Protein AF-E8R3I1-F1 (afdb_monomer)

Mean predicted aligned error: 8.62 Å

Foldseek 3Di:
DDDDDDPDPPPDPPPPPPPDPPPPDPDVLCQQPVFLACCVRQPCVSFVLKDKAFDPVVCLQDPPVPKDFAPVCVVVLFDALQDFGIWIWAAAPVQRKIKIKGHAHADPVRFGRAFNQRGSRPQANDFDDVVLVVLQFDSHGQQFAQWWKKKFKQQQAPPAGQKMFTAASPADDGHPVRTFIATFAADPVRHRDPSSHRHDHTPVQFAWDWNDRIGRRNRMTMTMTGNNCPRPNHDWDDDPNFTFTKIKMKIKGDGPGRSRIGIDIDIGIDDGRGHGDDVVVVVVVVVVVVVVVVVVVVVVVD

Sequence (302 aa):
MMSRSGIRLWTFAAIALFGGASTTMADPIQMFFPTGNTQNDLSPERFPNVVVLIDNPTFPNNPTNDVAQADWMTREGWLTGWNFRDIRLAYDRATDTMAVAFNGFKNPDGSPINIAGDADGNGDPNNSDPRTIAAGGIDWPNFGGTESMTIAFDTNMDGVPNVVAGIPANKPGSGLDAFTVARFALSPEGVVRGIEQSFGEVLTDHVGELAFAPSPDHPDLQFTIRNFSRLPGLTPFELDGEIAFSYNIRAYAGSLDDVVAGEDQFSGQVRGQIPIPEPTTLLLWIGSGLGAACLARRRTQV

Structure (mmCIF, N/CA/C/O backbone):
data_AF-E8R3I1-F1
#
_entry.id   AF-E8R3I1-F1
#
loop_
_atom_site.group_PDB
_atom_site.id
_atom_site.type_symbol
_atom_site.label_atom_id
_atom_site.label_alt_id
_atom_site.label_comp_id
_atom_site.label_asym_id
_atom_site.label_entity_id
_atom_site.label_seq_id
_atom_site.pdbx_PDB_ins_code
_atom_site.Cartn_x
_atom_site.Cartn_y
_atom_site.Cartn_z
_atom_site.occupancy
_atom_site.B_iso_or_equiv
_atom_site.auth_seq_id
_atom_site.auth_comp_id
_atom_site.auth_asym_id
_atom_site.auth_atom_id
_atom_site.pdbx_PDB_model_num
ATOM 1 N N . MET A 1 1 ? -74.490 -0.831 34.304 1.00 39.59 1 MET A N 1
ATOM 2 C CA . MET A 1 1 ? -74.277 -2.291 34.257 1.00 39.59 1 MET A CA 1
ATOM 3 C C . MET A 1 1 ? -73.655 -2.598 32.898 1.00 39.59 1 MET A C 1
ATOM 5 O O . MET A 1 1 ? -74.335 -2.355 31.918 1.00 39.59 1 MET A O 1
ATOM 9 N N . MET A 1 2 ? -72.380 -3.035 32.877 1.00 39.28 2 MET A N 1
ATOM 10 C CA . MET A 1 2 ? -71.585 -3.522 31.716 1.00 39.28 2 MET A CA 1
ATOM 11 C C . MET A 1 2 ? -71.299 -2.480 30.599 1.00 39.28 2 MET A C 1
ATOM 13 O O . MET A 1 2 ? -72.146 -1.665 30.288 1.00 39.28 2 MET A O 1
ATOM 17 N N . SER A 1 3 ? -70.127 -2.372 29.965 1.00 46.38 3 SER A N 1
ATOM 18 C CA . SER A 1 3 ? -68.994 -3.288 29.813 1.00 46.38 3 SER A CA 1
ATOM 19 C C . SER A 1 3 ? -67.680 -2.512 29.623 1.00 46.38 3 SER A C 1
ATOM 21 O O . SER A 1 3 ? -67.629 -1.504 28.924 1.00 46.38 3 SER A O 1
ATOM 23 N N . ARG A 1 4 ? -66.616 -3.035 30.240 1.00 51.25 4 ARG A N 1
ATOM 24 C CA . ARG A 1 4 ? -65.203 -2.692 30.034 1.00 51.25 4 ARG A CA 1
ATOM 25 C C . ARG A 1 4 ? -64.693 -3.195 28.666 1.00 51.25 4 ARG A C 1
ATOM 27 O O . ARG A 1 4 ? -65.354 -3.984 27.994 1.00 51.25 4 ARG A O 1
ATOM 34 N N . SER A 1 5 ? -63.428 -2.841 28.416 1.00 47.78 5 SER A N 1
ATOM 35 C CA . SER A 1 5 ? -62.367 -3.566 27.684 1.00 47.78 5 SER A CA 1
ATOM 36 C C . SER A 1 5 ? -62.238 -3.389 26.169 1.00 47.78 5 SER A C 1
ATOM 38 O O . SER A 1 5 ? -63.100 -3.786 25.397 1.00 47.78 5 SER A O 1
ATOM 40 N N . GLY A 1 6 ? -61.063 -2.885 25.763 1.00 40.53 6 GLY A N 1
ATOM 41 C CA . GLY A 1 6 ? -60.612 -2.917 24.375 1.00 40.53 6 GLY A CA 1
ATOM 42 C C . GLY A 1 6 ? -59.336 -2.142 24.021 1.00 40.53 6 GLY A C 1
ATOM 43 O O . GLY A 1 6 ? -59.126 -1.903 22.839 1.00 40.53 6 GLY A O 1
ATOM 44 N N . ILE A 1 7 ? -58.478 -1.741 24.973 1.00 46.06 7 ILE A N 1
ATOM 45 C CA . ILE A 1 7 ? -57.132 -1.237 24.638 1.00 46.06 7 ILE A CA 1
ATOM 46 C C . ILE A 1 7 ? -56.316 -2.438 24.145 1.00 46.06 7 ILE A C 1
ATOM 48 O O . ILE A 1 7 ? -55.855 -3.259 24.937 1.00 46.06 7 ILE A O 1
ATOM 52 N N . ARG A 1 8 ? -56.200 -2.583 22.821 1.00 48.41 8 ARG A N 1
ATOM 53 C CA . ARG A 1 8 ? -55.351 -3.596 22.188 1.00 48.41 8 ARG A CA 1
ATOM 54 C C . ARG A 1 8 ? -53.891 -3.171 22.317 1.00 48.41 8 ARG A C 1
ATOM 56 O O . ARG A 1 8 ? -53.382 -2.402 21.507 1.00 48.41 8 ARG A O 1
ATOM 63 N N . LEU A 1 9 ? -53.246 -3.705 23.349 1.00 44.25 9 LEU A N 1
ATOM 64 C CA . LEU A 1 9 ? -51.801 -3.859 23.452 1.00 44.25 9 LEU A CA 1
ATOM 65 C C . LEU A 1 9 ? -51.338 -4.745 22.275 1.00 44.25 9 LEU A C 1
ATOM 67 O O . LEU A 1 9 ? -51.480 -5.962 22.321 1.00 44.25 9 LEU A O 1
ATOM 71 N N . TRP A 1 10 ? -50.832 -4.144 21.198 1.00 41.94 10 TRP A N 1
ATOM 72 C CA . TRP A 1 10 ? -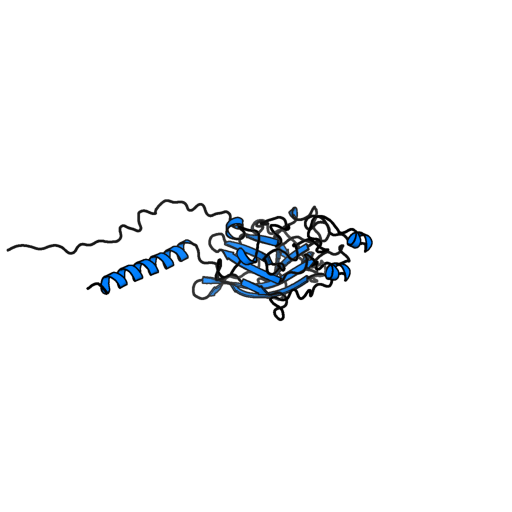49.968 -4.841 20.239 1.00 41.94 10 TRP A CA 1
ATOM 73 C C . TRP A 1 10 ? -48.533 -4.421 20.529 1.00 41.94 10 TRP A C 1
ATOM 75 O O . TRP A 1 10 ? -47.950 -3.556 19.882 1.00 41.94 10 TRP A O 1
ATOM 85 N N . THR A 1 11 ? -48.011 -5.011 21.597 1.00 44.34 11 THR A N 1
ATOM 86 C CA . THR A 1 11 ? -46.617 -4.946 22.015 1.00 44.34 11 THR A CA 1
ATOM 87 C C . THR A 1 11 ? -45.797 -5.836 21.078 1.00 44.34 11 THR A C 1
ATOM 89 O O . THR A 1 11 ? -46.041 -7.035 20.999 1.00 44.34 11 THR A O 1
ATOM 92 N N . PHE A 1 12 ? -44.852 -5.235 20.353 1.00 42.81 12 PHE A N 1
ATOM 93 C CA . PHE A 1 12 ? -43.508 -5.768 20.076 1.00 42.81 12 PHE A CA 1
ATOM 94 C C . PHE A 1 12 ? -43.349 -7.283 19.815 1.00 42.81 12 PHE A C 1
ATOM 96 O O . PHE A 1 12 ? -42.523 -7.936 20.444 1.00 42.81 12 PHE A O 1
ATOM 103 N N . ALA A 1 13 ? -44.060 -7.850 18.839 1.00 40.78 13 ALA A N 1
ATOM 104 C CA . ALA A 1 13 ? -43.860 -9.246 18.415 1.00 40.78 13 ALA A CA 1
ATOM 105 C C . ALA A 1 13 ? -43.094 -9.393 17.082 1.00 40.78 13 ALA A C 1
ATOM 107 O O . ALA A 1 13 ? -43.223 -10.413 16.414 1.00 40.78 13 ALA A O 1
ATOM 108 N N . ALA A 1 14 ? -42.308 -8.389 16.674 1.00 44.66 14 ALA A N 1
ATOM 109 C CA . ALA A 1 14 ? -41.514 -8.446 15.436 1.00 44.66 14 ALA A CA 1
ATOM 110 C C . ALA A 1 14 ? -39.997 -8.610 15.660 1.00 44.66 14 ALA A C 1
ATOM 112 O O . ALA A 1 14 ? -39.279 -8.886 14.709 1.00 44.66 14 ALA A O 1
ATOM 113 N N . ILE A 1 15 ? -39.498 -8.481 16.896 1.00 46.97 15 ILE A N 1
ATOM 114 C CA . ILE A 1 15 ? -38.048 -8.547 17.176 1.00 46.97 15 ILE A CA 1
ATOM 115 C C . ILE A 1 15 ? -37.592 -9.972 17.554 1.00 46.97 15 ILE A C 1
ATOM 117 O O . ILE A 1 15 ? -36.432 -10.318 17.372 1.00 46.97 15 ILE A O 1
ATOM 121 N N . ALA A 1 16 ? -38.498 -10.851 17.995 1.00 42.50 16 ALA A N 1
ATOM 122 C CA . ALA A 1 16 ? -38.134 -12.194 18.466 1.00 42.50 16 ALA A CA 1
ATOM 123 C C . ALA A 1 16 ? -38.033 -13.278 17.368 1.00 42.50 16 ALA A C 1
ATOM 125 O O . ALA A 1 16 ? -37.600 -14.387 17.660 1.00 42.50 16 ALA A O 1
ATOM 126 N N . LEU A 1 17 ? -38.410 -12.990 16.114 1.00 42.47 17 LEU A N 1
ATOM 127 C CA . LEU A 1 17 ? -38.403 -13.976 15.015 1.00 42.47 17 LEU A CA 1
ATOM 128 C C . LEU A 1 17 ? -37.111 -13.995 14.175 1.00 42.47 17 LEU A C 1
ATOM 130 O O . LEU A 1 17 ? -36.999 -14.817 13.273 1.00 42.47 17 LEU A O 1
ATOM 134 N N . PHE A 1 18 ? -36.121 -13.158 14.500 1.00 48.28 18 PHE A N 1
ATOM 135 C CA . PHE A 1 18 ? -34.780 -13.190 13.889 1.00 48.28 18 PHE A CA 1
ATOM 136 C C . PHE A 1 18 ? -33.695 -13.753 14.826 1.00 48.28 18 PHE A C 1
ATOM 138 O O . PHE A 1 18 ? -32.506 -13.670 14.529 1.00 48.28 18 PHE A O 1
ATOM 145 N N . GLY A 1 19 ? -34.083 -14.344 15.960 1.00 41.03 19 GLY A N 1
ATOM 146 C CA . GLY A 1 19 ? -33.150 -15.014 16.862 1.00 41.03 19 GLY A CA 1
ATOM 147 C C . GLY A 1 19 ? -32.691 -16.351 16.286 1.00 41.03 19 GLY A C 1
ATOM 148 O O . GLY A 1 19 ? -33.360 -17.359 16.490 1.00 41.03 19 GLY A O 1
ATOM 149 N N . GLY A 1 20 ? -31.560 -16.368 15.578 1.00 44.22 20 GLY A N 1
ATOM 150 C CA . GLY A 1 20 ? -30.846 -17.617 15.285 1.00 44.22 20 GLY A CA 1
ATOM 151 C C . GLY A 1 20 ? -30.178 -17.736 13.920 1.00 44.22 20 GLY A C 1
ATOM 152 O O . GLY A 1 20 ? -29.538 -18.754 13.674 1.00 44.22 20 GLY A O 1
ATOM 153 N N . ALA A 1 21 ? -30.276 -16.742 13.035 1.00 45.16 21 ALA A N 1
ATOM 154 C CA . ALA A 1 21 ? -29.384 -16.718 11.883 1.00 45.16 21 ALA A CA 1
ATOM 155 C C . ALA A 1 21 ? -28.003 -16.283 12.383 1.00 45.16 21 ALA A C 1
ATOM 157 O O . ALA A 1 21 ? -27.758 -15.093 12.565 1.00 45.16 21 ALA A O 1
ATOM 158 N N . SER A 1 22 ? -27.112 -17.245 12.644 1.00 45.16 22 SER A N 1
ATOM 159 C CA . SER A 1 22 ? -25.679 -16.967 12.617 1.00 45.16 22 SER A CA 1
ATOM 160 C C . SER A 1 22 ? -25.402 -16.337 11.262 1.00 45.16 22 SER A C 1
ATOM 162 O O . SER A 1 22 ? -25.413 -17.021 10.241 1.00 45.16 22 SER A O 1
ATOM 164 N N . THR A 1 23 ? -25.237 -15.019 11.240 1.00 47.66 23 THR A N 1
ATOM 165 C CA . THR A 1 23 ? -24.667 -14.328 10.098 1.00 47.66 23 THR A CA 1
ATOM 166 C C . THR A 1 23 ? -23.267 -14.896 9.969 1.00 47.66 23 THR A C 1
ATOM 168 O O . THR A 1 23 ? -22.383 -14.547 10.749 1.00 47.66 23 THR A O 1
ATOM 171 N N . THR A 1 24 ? -23.079 -15.851 9.061 1.00 47.97 24 THR A N 1
ATOM 172 C CA . THR A 1 24 ? -21.756 -16.181 8.543 1.00 47.97 24 THR A CA 1
ATOM 173 C C . THR A 1 24 ? -21.187 -14.867 8.041 1.00 47.97 24 THR A C 1
ATOM 175 O O . THR A 1 24 ? -21.605 -14.378 6.991 1.00 47.97 24 THR A O 1
ATOM 178 N N . MET A 1 25 ? -20.346 -14.231 8.857 1.00 56.41 25 MET A N 1
ATOM 179 C CA . MET A 1 25 ? -19.591 -13.072 8.417 1.00 56.41 25 MET A CA 1
ATOM 180 C C . MET A 1 25 ? -18.723 -13.573 7.269 1.00 56.41 25 MET A C 1
ATOM 182 O O . MET A 1 25 ? -18.076 -14.614 7.398 1.00 56.41 25 MET A O 1
ATOM 186 N N . ALA A 1 26 ? -18.807 -12.903 6.121 1.00 58.91 26 ALA A N 1
ATOM 187 C CA . ALA A 1 26 ? -17.868 -13.152 5.040 1.00 58.91 26 ALA A CA 1
ATOM 188 C C . ALA A 1 26 ? -16.444 -12.995 5.592 1.00 58.91 26 ALA A C 1
ATOM 190 O O . ALA A 1 26 ? -16.238 -12.220 6.529 1.00 58.91 26 ALA A O 1
ATOM 191 N N . ASP A 1 27 ? -15.492 -13.739 5.028 1.00 72.81 27 ASP A N 1
ATOM 192 C CA . ASP A 1 27 ? -14.079 -13.565 5.355 1.00 72.81 27 ASP A CA 1
ATOM 193 C C . ASP A 1 27 ? -13.734 -12.062 5.302 1.00 72.81 27 ASP A C 1
ATOM 195 O O . ASP A 1 27 ? -14.116 -11.418 4.311 1.00 72.81 27 ASP A O 1
ATOM 199 N N . PRO A 1 28 ? -13.094 -11.479 6.341 1.00 76.94 28 PRO A N 1
ATOM 200 C CA . PRO A 1 28 ? -12.758 -10.059 6.372 1.00 76.94 28 PRO A CA 1
ATOM 201 C C . PRO A 1 28 ? -12.172 -9.554 5.054 1.00 76.94 28 PRO A C 1
ATOM 203 O O . PRO A 1 28 ? -12.543 -8.475 4.595 1.00 76.94 28 PRO A O 1
ATOM 206 N N . ILE A 1 29 ? -11.338 -10.349 4.377 1.00 89.31 29 ILE A N 1
ATOM 207 C CA . ILE A 1 29 ? -10.737 -9.910 3.119 1.00 89.31 29 ILE A CA 1
ATOM 208 C C . ILE A 1 29 ? -11.754 -9.726 1.988 1.00 89.31 29 ILE A C 1
ATOM 210 O O . ILE A 1 29 ? -11.710 -8.724 1.282 1.00 89.31 29 ILE A O 1
ATOM 214 N N . GLN A 1 30 ? -12.732 -10.626 1.868 1.00 88.94 30 GLN A N 1
ATOM 215 C CA . GLN A 1 30 ? -13.802 -10.544 0.866 1.00 88.94 30 GLN A CA 1
ATOM 216 C C . GLN A 1 30 ? -14.824 -9.455 1.214 1.00 88.94 30 GLN A C 1
ATOM 218 O O . GLN A 1 30 ? -15.449 -8.864 0.330 1.00 88.94 30 GLN A O 1
ATOM 223 N N . MET A 1 31 ? -14.986 -9.150 2.508 1.00 90.25 31 MET A N 1
ATOM 224 C CA . MET A 1 31 ? -15.752 -7.983 2.935 1.00 90.25 31 MET A CA 1
ATOM 225 C C . MET A 1 31 ? -15.104 -6.690 2.441 1.00 90.25 31 MET A C 1
ATOM 227 O O . MET A 1 31 ? -15.831 -5.795 2.026 1.00 90.25 31 MET A O 1
ATOM 231 N N . PHE A 1 32 ? -13.780 -6.565 2.451 1.00 94.12 32 PHE A N 1
ATOM 232 C CA . PHE A 1 32 ? -13.128 -5.341 1.991 1.00 94.12 32 PHE A CA 1
ATOM 233 C C . PHE A 1 32 ? -12.917 -5.304 0.483 1.00 94.12 32 PHE A C 1
ATOM 235 O O . PHE A 1 32 ? -13.229 -4.284 -0.120 1.00 94.12 32 PHE A O 1
ATOM 242 N N . PHE A 1 33 ? -12.504 -6.407 -0.136 1.00 96.12 33 PHE A N 1
ATOM 243 C CA . PHE A 1 33 ? -11.985 -6.431 -1.506 1.00 96.12 33 PHE A CA 1
ATOM 244 C C . PHE A 1 33 ? -12.696 -7.457 -2.404 1.00 96.12 33 PHE A C 1
ATOM 246 O O . PHE A 1 33 ? -12.089 -8.431 -2.843 1.00 96.12 33 PHE A O 1
ATOM 253 N N . PRO A 1 34 ? -14.002 -7.302 -2.675 1.00 94.50 34 PRO A N 1
ATOM 254 C CA . PRO A 1 34 ? -14.731 -8.252 -3.509 1.00 94.50 34 PRO A CA 1
ATOM 255 C C . PRO A 1 34 ? -14.350 -8.187 -4.994 1.00 94.50 34 PRO A C 1
ATOM 257 O O . PRO A 1 34 ? -14.691 -9.115 -5.726 1.00 94.50 34 PRO A O 1
ATOM 260 N N . THR A 1 35 ? -13.720 -7.101 -5.467 1.00 92.81 35 THR A N 1
ATOM 261 C CA . THR A 1 35 ? -13.418 -6.917 -6.898 1.00 92.81 35 THR A CA 1
ATOM 262 C C . THR A 1 35 ? -11.937 -6.747 -7.215 1.00 92.81 35 THR A C 1
ATOM 264 O O . THR A 1 35 ? -11.562 -6.903 -8.373 1.00 92.81 35 THR A O 1
ATOM 267 N N . GLY A 1 36 ? -11.096 -6.416 -6.235 1.00 90.69 36 GLY A N 1
ATOM 268 C CA . GLY A 1 36 ? -9.691 -6.072 -6.466 1.00 90.69 36 GLY A CA 1
ATOM 269 C C . GLY A 1 36 ? -9.499 -4.679 -7.073 1.00 90.69 36 GLY A C 1
ATOM 270 O O . GLY A 1 36 ? -8.406 -4.345 -7.516 1.00 90.69 36 GLY A O 1
ATOM 271 N N . ASN A 1 37 ? -10.553 -3.854 -7.101 1.00 92.38 37 ASN A N 1
ATOM 272 C CA . ASN A 1 37 ? -10.498 -2.466 -7.552 1.00 92.38 37 ASN A CA 1
ATOM 273 C C . ASN A 1 37 ? -10.697 -1.542 -6.353 1.00 92.38 37 ASN A C 1
ATOM 275 O O . ASN A 1 37 ? -11.821 -1.360 -5.881 1.00 92.38 37 ASN A O 1
ATOM 279 N N . THR A 1 38 ? -9.624 -0.897 -5.900 1.00 95.06 38 THR A N 1
ATOM 280 C CA . THR A 1 38 ? -9.615 -0.089 -4.670 1.00 95.06 38 THR A CA 1
ATOM 281 C C . THR A 1 38 ? -10.653 1.028 -4.689 1.00 95.06 38 THR A C 1
ATOM 283 O O . THR A 1 38 ? -11.238 1.356 -3.656 1.00 95.06 38 THR A O 1
ATOM 286 N N . GLN A 1 39 ? -10.928 1.600 -5.863 1.00 92.88 39 GLN A N 1
ATOM 287 C CA . GLN A 1 39 ? -11.874 2.705 -5.989 1.00 92.88 39 GLN A CA 1
ATOM 288 C C . GLN A 1 39 ? -13.317 2.283 -5.734 1.00 92.88 39 GLN A C 1
ATOM 290 O O . GLN A 1 39 ? -14.072 3.075 -5.174 1.00 92.88 39 GLN A O 1
ATOM 295 N N . ASN A 1 40 ? -13.667 1.055 -6.115 1.00 93.31 40 ASN A N 1
ATOM 296 C CA . ASN A 1 40 ? -14.986 0.469 -5.894 1.00 93.31 40 ASN A CA 1
ATOM 297 C C . ASN A 1 40 ? -15.071 -0.196 -4.516 1.00 93.31 40 ASN A C 1
ATOM 299 O O . ASN A 1 40 ? -16.077 -0.081 -3.816 1.00 93.31 40 ASN A O 1
ATOM 303 N N . ASP A 1 41 ? -14.001 -0.887 -4.133 1.00 95.38 41 ASP A N 1
ATOM 304 C CA . ASP A 1 41 ? -13.951 -1.727 -2.948 1.00 95.38 41 ASP A CA 1
ATOM 305 C C . ASP A 1 41 ? -13.838 -0.888 -1.678 1.00 95.38 41 ASP A C 1
ATOM 307 O O . ASP A 1 41 ? -14.609 -1.102 -0.746 1.00 95.38 41 ASP A O 1
ATOM 311 N N . LEU A 1 42 ? -12.964 0.122 -1.664 1.00 96.12 42 LEU A N 1
ATOM 312 C CA . LEU A 1 42 ? -12.783 1.062 -0.558 1.00 96.12 42 LEU A CA 1
ATOM 313 C C . LEU A 1 42 ? -13.284 2.465 -0.933 1.00 96.12 42 LEU A C 1
ATOM 315 O O . LEU A 1 42 ? -12.554 3.456 -0.859 1.00 96.12 42 LEU A O 1
ATOM 319 N N . SER A 1 43 ? -14.533 2.557 -1.387 1.00 95.00 43 SER A N 1
ATOM 320 C CA . SER A 1 43 ? -15.176 3.827 -1.739 1.00 95.00 43 SER A CA 1
ATOM 321 C C . SER A 1 43 ? -15.915 4.447 -0.538 1.00 95.00 43 SER A C 1
ATOM 323 O O . SER A 1 43 ? -16.430 3.700 0.298 1.00 95.00 43 SER A O 1
ATOM 325 N N . PRO A 1 44 ? -16.039 5.785 -0.440 1.00 92.50 44 PRO A N 1
ATOM 326 C CA . PRO A 1 44 ? -16.869 6.431 0.583 1.00 92.50 44 PRO A CA 1
ATOM 327 C C . PRO A 1 44 ? -18.348 6.019 0.538 1.00 92.50 44 PRO A C 1
ATOM 329 O O . PRO A 1 44 ? -19.029 6.023 1.561 1.00 92.50 44 PRO A O 1
ATOM 332 N N . GLU A 1 45 ? -18.857 5.632 -0.633 1.00 92.19 45 GLU A N 1
ATOM 333 C CA . GLU A 1 45 ? -20.221 5.120 -0.798 1.00 92.19 45 GLU A CA 1
ATOM 334 C C . GLU A 1 45 ? -20.408 3.761 -0.114 1.00 92.19 45 GLU A C 1
ATOM 336 O O . GLU A 1 45 ? -21.478 3.490 0.434 1.00 92.19 45 GLU A O 1
ATOM 341 N N . ARG A 1 46 ? -19.375 2.910 -0.135 1.00 90.94 46 ARG A N 1
ATOM 342 C CA . ARG A 1 46 ? -19.389 1.597 0.520 1.00 90.94 46 ARG A CA 1
ATOM 343 C C . ARG A 1 46 ? -18.984 1.681 1.989 1.00 90.94 46 ARG A C 1
ATOM 345 O O . ARG A 1 46 ? -19.573 1.007 2.832 1.00 90.94 46 ARG A O 1
ATOM 352 N N . PHE A 1 47 ? -18.012 2.534 2.290 1.00 92.81 47 PHE A N 1
ATOM 353 C CA . PHE A 1 47 ? -17.428 2.727 3.608 1.00 92.81 47 PHE A CA 1
ATOM 354 C C . PHE A 1 47 ? -17.356 4.226 3.926 1.00 92.81 47 PHE A C 1
ATOM 356 O O . PHE A 1 47 ? -16.342 4.861 3.649 1.00 92.81 47 PHE A O 1
ATOM 363 N N . PRO A 1 48 ? -18.395 4.806 4.558 1.00 89.75 48 PRO A N 1
ATOM 364 C CA . PRO A 1 48 ? -18.461 6.248 4.827 1.00 89.75 48 PRO A CA 1
ATOM 365 C C . PRO A 1 48 ? -17.278 6.817 5.621 1.00 89.75 48 PRO A C 1
ATOM 367 O O . PRO A 1 48 ? -16.972 7.998 5.497 1.00 89.75 48 PRO A O 1
ATOM 370 N N . ASN A 1 49 ? -16.611 5.971 6.413 1.00 90.69 49 ASN A N 1
ATOM 371 C CA . ASN A 1 49 ? -15.454 6.323 7.239 1.00 90.69 49 ASN A CA 1
ATOM 372 C C . ASN A 1 49 ? -14.119 5.853 6.631 1.00 90.69 49 ASN A C 1
ATOM 374 O O . ASN A 1 49 ? -13.118 5.760 7.344 1.00 90.69 49 ASN A O 1
ATOM 378 N N . VAL A 1 50 ? -14.088 5.517 5.336 1.00 96.12 50 VAL A N 1
ATOM 379 C CA . VAL A 1 50 ? -12.829 5.221 4.649 1.00 96.12 50 VAL A CA 1
ATOM 380 C C . VAL A 1 50 ? -11.934 6.455 4.681 1.00 96.12 50 VAL A C 1
ATOM 382 O O . VAL A 1 50 ? -12.350 7.569 4.356 1.00 96.12 50 VAL A O 1
ATOM 385 N N . VAL A 1 51 ? -10.687 6.257 5.082 1.00 96.88 51 VAL A N 1
ATOM 386 C CA . VAL A 1 51 ? -9.664 7.292 5.002 1.00 96.88 51 VAL A CA 1
ATOM 387 C C . VAL A 1 51 ? -9.033 7.195 3.623 1.00 96.88 51 VAL A C 1
ATOM 389 O O . VAL A 1 51 ? -8.569 6.124 3.242 1.00 96.88 51 VAL A O 1
ATOM 392 N N . VAL A 1 52 ? -9.010 8.307 2.889 1.00 96.19 52 VAL A N 1
ATOM 393 C CA . VAL A 1 52 ? -8.348 8.417 1.583 1.00 96.19 52 VAL A CA 1
ATOM 394 C C . VAL A 1 52 ? -7.204 9.410 1.713 1.00 96.19 52 VAL A C 1
ATOM 396 O O . VAL A 1 52 ? -7.419 10.592 1.985 1.00 96.19 52 VAL A O 1
ATOM 399 N N . LEU A 1 53 ? -5.986 8.915 1.540 1.00 95.38 53 LEU A N 1
ATOM 400 C CA . LEU A 1 53 ? -4.755 9.687 1.608 1.00 95.38 53 LEU A CA 1
ATOM 401 C C . LEU A 1 53 ? -4.243 9.852 0.184 1.00 95.38 53 LEU A C 1
ATOM 403 O O . LEU A 1 53 ? -3.690 8.923 -0.390 1.00 95.38 53 LEU A O 1
ATOM 407 N N . ILE A 1 54 ? -4.524 11.017 -0.393 1.00 93.56 54 ILE A N 1
ATOM 408 C CA . ILE A 1 54 ? -4.209 11.319 -1.787 1.00 93.56 54 ILE A CA 1
ATOM 409 C C . ILE A 1 54 ? -2.709 11.540 -1.919 1.00 93.56 54 ILE A C 1
ATOM 411 O O . ILE A 1 54 ? -2.171 12.446 -1.271 1.00 93.56 54 ILE A O 1
ATOM 415 N N . ASP A 1 55 ? -2.080 10.743 -2.775 1.00 88.69 55 ASP A N 1
ATOM 416 C CA . ASP A 1 55 ? -0.726 11.008 -3.211 1.00 88.69 55 ASP A CA 1
ATOM 417 C C . ASP A 1 55 ? -0.722 12.215 -4.159 1.00 88.69 55 ASP A C 1
ATOM 419 O O . ASP A 1 55 ? -1.624 12.396 -4.981 1.00 88.69 55 ASP A O 1
ATOM 423 N N . ASN A 1 56 ? 0.210 13.134 -3.917 1.00 81.56 56 ASN A N 1
ATOM 424 C CA . ASN A 1 56 ? 0.277 14.434 -4.582 1.00 81.56 56 ASN A CA 1
ATOM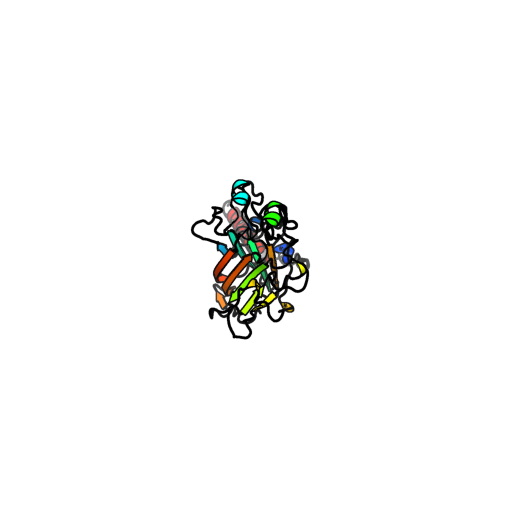 425 C C . ASN A 1 56 ? -1.078 15.192 -4.659 1.00 81.56 56 ASN A C 1
ATOM 427 O O . ASN A 1 56 ? -1.675 15.367 -5.728 1.00 81.56 56 ASN A O 1
ATOM 431 N N . PRO A 1 57 ? -1.581 15.748 -3.536 1.00 76.25 57 PRO A N 1
ATOM 432 C CA . PRO A 1 57 ? -2.932 16.322 -3.445 1.00 76.25 57 PRO A CA 1
ATOM 433 C C . PRO A 1 57 ? -3.176 17.542 -4.345 1.00 76.25 57 PRO A C 1
ATOM 435 O O . PRO A 1 57 ? -4.315 17.990 -4.487 1.00 76.25 57 PRO A O 1
ATOM 438 N N . THR A 1 58 ? -2.126 18.095 -4.955 1.00 71.25 58 THR A N 1
ATOM 439 C CA . THR A 1 58 ? -2.241 19.168 -5.951 1.00 71.25 58 THR A CA 1
ATOM 440 C C . THR A 1 58 ? -2.816 18.648 -7.275 1.00 71.25 58 THR A C 1
ATOM 442 O O . THR A 1 58 ? -3.420 19.415 -8.026 1.00 71.25 58 THR A O 1
ATOM 445 N N . PHE A 1 59 ? -2.688 17.345 -7.547 1.00 65.00 59 PHE A N 1
ATOM 446 C CA . PHE A 1 59 ? -3.043 16.715 -8.817 1.00 65.00 59 PHE A CA 1
ATOM 447 C C . PHE A 1 59 ? -3.850 15.409 -8.643 1.00 65.00 59 PHE A C 1
ATOM 449 O O . PHE A 1 59 ? -3.577 14.416 -9.305 1.00 65.00 59 PHE A O 1
ATOM 456 N N . PRO A 1 60 ? -4.950 15.411 -7.866 1.00 61.94 60 PRO A N 1
ATOM 457 C CA . PRO A 1 60 ? -5.625 14.198 -7.375 1.00 61.94 60 PRO A CA 1
ATOM 458 C C . PRO A 1 60 ? -6.274 13.303 -8.451 1.00 61.94 60 PRO A C 1
ATOM 460 O O . PRO A 1 60 ? -6.766 12.218 -8.145 1.00 61.94 60 PRO A O 1
ATOM 463 N N . ASN A 1 61 ? -6.382 13.791 -9.689 1.00 61.62 61 ASN A N 1
ATOM 464 C CA . ASN A 1 61 ? -6.999 13.098 -10.827 1.00 61.62 61 ASN A CA 1
ATOM 465 C C . ASN A 1 61 ? -6.145 13.180 -12.096 1.00 61.62 61 ASN A C 1
ATOM 467 O O . ASN A 1 61 ? -6.594 12.762 -13.162 1.00 61.62 61 ASN A O 1
ATOM 471 N N . ASN A 1 62 ? -4.966 13.789 -12.013 1.00 60.06 62 ASN A N 1
ATOM 472 C CA . ASN A 1 62 ? -4.033 13.778 -13.120 1.00 60.06 62 ASN A CA 1
ATOM 473 C C . ASN A 1 62 ? -3.081 12.620 -12.825 1.00 60.06 62 ASN A C 1
ATOM 475 O O . ASN A 1 62 ? -2.572 12.587 -11.708 1.00 60.06 62 ASN A O 1
ATOM 479 N N . PRO A 1 63 ? -2.824 11.689 -13.757 1.00 60.31 63 PRO A N 1
ATOM 480 C CA . PRO A 1 63 ? -1.647 10.835 -13.676 1.00 60.31 63 PRO A CA 1
ATOM 481 C C . PRO A 1 63 ? -0.410 11.723 -13.862 1.00 60.31 63 PRO A C 1
ATOM 483 O O . PRO A 1 63 ? 0.301 11.640 -14.863 1.00 60.31 63 PRO A O 1
ATOM 486 N N . THR A 1 64 ? -0.190 12.670 -12.944 1.00 62.75 64 THR A N 1
ATOM 487 C CA . THR A 1 64 ? 1.095 13.325 -12.791 1.00 62.75 64 THR A CA 1
ATOM 488 C C . THR A 1 64 ? 1.999 12.233 -12.307 1.00 62.75 64 THR A C 1
ATOM 490 O 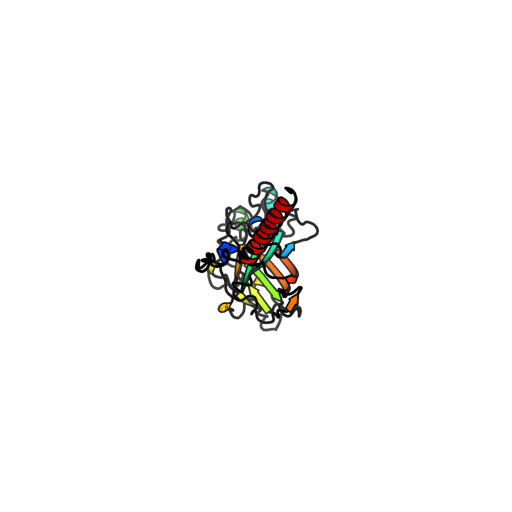O . THR A 1 64 ? 2.014 11.921 -11.126 1.00 62.75 64 THR A O 1
ATOM 493 N N . ASN A 1 65 ? 2.681 11.618 -13.260 1.00 72.50 65 ASN A N 1
ATOM 494 C CA . ASN A 1 65 ? 3.751 10.728 -12.930 1.00 72.50 65 ASN A CA 1
ATOM 495 C C . ASN A 1 65 ? 4.842 11.530 -12.226 1.00 72.50 65 ASN A C 1
ATOM 497 O O . ASN A 1 65 ? 5.606 12.243 -12.877 1.00 72.50 65 ASN A O 1
ATOM 501 N N . ASP A 1 66 ? 4.822 11.517 -10.901 1.00 83.88 66 ASP A N 1
ATOM 502 C CA . ASP A 1 66 ? 5.875 12.041 -10.041 1.00 83.88 66 ASP A CA 1
ATOM 503 C C . ASP A 1 66 ? 6.932 10.986 -9.725 1.00 83.88 66 ASP A C 1
ATOM 505 O O . ASP A 1 66 ? 8.020 11.338 -9.268 1.00 83.88 66 ASP A O 1
ATOM 509 N N . VAL A 1 67 ? 6.684 9.739 -10.119 1.00 91.38 67 VAL A N 1
ATOM 510 C CA . VAL A 1 67 ? 7.723 8.736 -10.304 1.00 91.38 67 VAL A CA 1
ATOM 511 C C . VAL A 1 67 ? 8.443 8.998 -11.627 1.00 91.38 67 VAL A C 1
ATOM 513 O O . VAL A 1 67 ? 7.841 9.093 -12.699 1.00 91.38 67 VAL A O 1
ATOM 516 N N . ALA A 1 68 ? 9.766 9.143 -11.583 1.00 92.44 68 ALA A N 1
ATOM 517 C CA . ALA A 1 68 ? 10.549 9.225 -12.812 1.00 92.44 68 ALA A CA 1
ATOM 518 C C . ALA A 1 68 ? 10.402 7.913 -13.599 1.00 92.44 68 ALA A C 1
ATOM 520 O O . ALA A 1 68 ? 10.391 6.843 -13.010 1.00 92.44 68 ALA A O 1
ATOM 521 N N . GLN A 1 69 ? 10.313 7.969 -14.925 1.00 95.31 69 GLN A N 1
ATOM 522 C CA . GLN A 1 69 ? 10.334 6.760 -15.746 1.00 95.31 69 GLN A CA 1
ATOM 523 C C . GLN A 1 69 ? 11.003 7.022 -17.089 1.00 95.31 69 GLN A C 1
ATOM 525 O O . GLN A 1 69 ? 11.110 8.170 -17.532 1.00 95.31 69 GLN A O 1
ATOM 530 N N . ALA A 1 70 ? 11.447 5.962 -17.753 1.00 96.31 70 ALA A N 1
ATOM 531 C CA . ALA A 1 70 ? 12.119 6.079 -19.031 1.00 96.31 70 ALA A CA 1
ATOM 532 C C . ALA A 1 70 ? 11.214 6.719 -20.102 1.00 96.31 70 ALA A C 1
ATOM 534 O O . ALA A 1 70 ? 10.036 6.390 -20.243 1.00 96.31 70 ALA A O 1
ATOM 535 N N . ASP A 1 71 ? 11.792 7.587 -20.940 1.00 95.81 71 ASP A N 1
ATOM 536 C CA . ASP A 1 71 ? 11.059 8.320 -21.988 1.00 95.81 71 ASP A CA 1
ATOM 537 C C . ASP A 1 71 ? 10.278 7.409 -22.945 1.00 95.81 71 ASP A C 1
ATOM 539 O O . ASP A 1 71 ? 9.290 7.819 -23.557 1.00 95.81 71 ASP A O 1
ATOM 543 N N . TRP A 1 72 ? 10.750 6.179 -23.152 1.00 94.94 72 TRP A N 1
ATOM 544 C CA . TRP A 1 72 ? 10.061 5.225 -24.011 1.00 94.94 72 TRP A CA 1
ATOM 545 C C . TRP A 1 72 ? 8.776 4.693 -23.370 1.00 94.94 72 TRP A C 1
ATOM 547 O O . TRP A 1 72 ? 7.807 4.574 -24.107 1.00 94.94 72 TRP A O 1
ATOM 557 N N . MET A 1 73 ? 8.715 4.491 -22.048 1.00 94.75 73 MET A N 1
ATOM 558 C CA . MET A 1 73 ? 7.480 4.106 -21.342 1.00 94.75 73 MET A CA 1
ATOM 559 C C . MET A 1 73 ? 6.412 5.183 -21.551 1.00 94.75 73 MET A C 1
ATOM 561 O O . MET A 1 73 ? 5.318 4.917 -22.044 1.00 94.75 73 MET A O 1
ATOM 565 N N . THR A 1 74 ? 6.788 6.445 -21.328 1.00 92.19 74 THR A N 1
ATOM 566 C CA . THR A 1 74 ? 5.900 7.599 -21.531 1.00 92.19 74 THR A CA 1
ATOM 567 C C . THR A 1 74 ? 5.390 7.706 -22.972 1.00 92.19 74 THR A C 1
ATOM 569 O O . THR A 1 74 ? 4.234 8.061 -23.193 1.00 92.19 74 THR A O 1
ATOM 572 N N . ARG A 1 75 ? 6.218 7.387 -23.978 1.00 93.19 75 ARG A N 1
ATOM 573 C CA . ARG A 1 75 ? 5.801 7.408 -25.395 1.00 93.19 75 ARG A CA 1
ATOM 574 C C . ARG A 1 75 ? 4.815 6.300 -25.762 1.00 93.19 75 ARG A C 1
ATOM 576 O O . ARG A 1 75 ? 4.015 6.524 -26.666 1.00 93.19 75 ARG A O 1
ATOM 583 N N . GLU A 1 76 ? 4.869 5.156 -25.086 1.00 91.94 76 GLU A N 1
ATOM 584 C CA . GLU A 1 76 ? 3.887 4.073 -25.248 1.00 91.94 76 GLU A CA 1
ATOM 585 C C . GLU A 1 76 ? 2.594 4.330 -24.453 1.00 91.94 76 GLU A C 1
ATOM 587 O O . GLU A 1 76 ? 1.616 3.603 -24.606 1.00 91.94 76 GLU A O 1
ATOM 592 N N . GLY A 1 77 ? 2.564 5.380 -23.623 1.00 89.75 77 GLY A N 1
ATOM 593 C CA . GLY A 1 77 ? 1.459 5.634 -22.700 1.00 89.75 77 GLY A CA 1
ATOM 594 C C . GLY A 1 77 ? 1.460 4.695 -21.493 1.00 89.75 77 GLY A C 1
ATOM 595 O O . GLY A 1 77 ? 0.419 4.525 -20.865 1.00 89.75 77 GLY A O 1
ATOM 596 N N . TRP A 1 78 ? 2.605 4.085 -21.187 1.00 92.56 78 TRP A N 1
ATOM 597 C CA . TRP A 1 78 ? 2.797 3.222 -20.027 1.00 92.56 78 TRP A CA 1
ATOM 598 C C . TRP A 1 78 ? 3.095 4.046 -18.782 1.00 92.56 78 TRP A C 1
ATOM 600 O O . TRP A 1 78 ? 3.691 5.129 -18.856 1.00 92.56 78 TRP A O 1
ATOM 610 N N . LEU A 1 79 ? 2.688 3.515 -17.637 1.00 93.62 79 LEU A N 1
ATOM 611 C CA . LEU A 1 79 ? 2.958 4.083 -16.327 1.00 93.62 79 LEU A CA 1
ATOM 612 C C . LEU A 1 79 ? 3.489 2.973 -15.431 1.00 93.62 79 LEU A C 1
ATOM 614 O O . LEU A 1 79 ? 2.874 1.913 -15.345 1.00 93.62 79 LEU A O 1
ATOM 618 N N . THR A 1 80 ? 4.608 3.231 -14.763 1.00 96.06 80 THR A N 1
ATOM 619 C CA . THR A 1 80 ? 5.172 2.281 -13.802 1.00 96.06 80 THR A CA 1
ATOM 620 C C . THR A 1 80 ? 4.164 1.896 -12.713 1.00 96.06 80 THR A C 1
ATOM 622 O O . THR A 1 80 ? 3.394 2.723 -12.209 1.00 96.06 80 THR A O 1
ATOM 625 N N . GLY A 1 81 ? 4.192 0.629 -12.320 1.00 96.44 81 GLY A N 1
ATOM 626 C CA . GLY A 1 81 ? 3.444 0.043 -11.214 1.00 96.44 81 GLY A CA 1
ATOM 627 C C . GLY A 1 81 ? 3.799 0.598 -9.838 1.00 96.44 81 GLY A C 1
ATOM 628 O O . GLY A 1 81 ? 3.098 0.312 -8.867 1.00 96.44 81 GLY A O 1
ATOM 629 N N . TRP A 1 82 ? 4.863 1.397 -9.741 1.00 96.75 82 TRP A N 1
ATOM 630 C CA . TRP A 1 82 ? 5.254 2.069 -8.503 1.00 96.75 82 TRP A CA 1
ATOM 631 C C . TRP A 1 82 ? 4.394 3.276 -8.188 1.00 96.75 82 TRP A C 1
ATOM 633 O O . TRP A 1 82 ? 4.177 3.567 -7.020 1.00 96.75 82 TRP A O 1
ATOM 643 N N . ASN A 1 83 ? 3.855 3.934 -9.208 1.00 94.25 83 ASN A N 1
ATOM 644 C CA . ASN A 1 83 ? 3.106 5.158 -9.009 1.00 94.25 83 ASN A CA 1
ATOM 645 C C . ASN A 1 83 ? 1.692 4.876 -8.473 1.00 94.25 83 ASN A C 1
ATOM 647 O O . ASN A 1 83 ? 0.846 4.324 -9.187 1.00 94.25 83 ASN A O 1
ATOM 651 N N . PHE A 1 84 ? 1.398 5.273 -7.239 1.00 93.56 84 PHE A N 1
ATOM 652 C CA . PHE A 1 84 ? 0.056 5.142 -6.677 1.00 93.56 84 PHE A CA 1
ATOM 653 C C . PHE A 1 84 ? -0.617 6.503 -6.529 1.00 93.56 84 PHE A C 1
ATOM 655 O O . PHE A 1 84 ?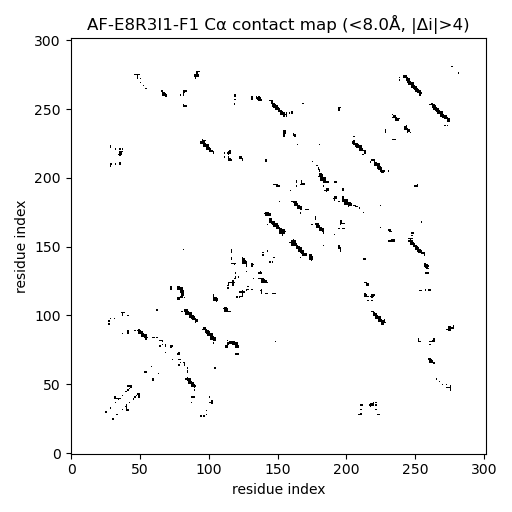 -0.047 7.489 -6.104 1.00 93.56 84 PHE A O 1
ATOM 662 N N . ARG A 1 85 ? -1.912 6.547 -6.824 1.00 92.38 85 ARG A N 1
ATOM 663 C CA . ARG A 1 85 ? -2.733 7.756 -6.738 1.00 92.38 85 ARG A CA 1
ATOM 664 C C . ARG A 1 85 ? -3.118 8.105 -5.303 1.00 92.38 85 ARG A C 1
ATOM 666 O O . ARG A 1 85 ? -3.270 9.271 -4.943 1.00 92.38 85 ARG A O 1
ATOM 673 N N . ASP A 1 86 ? -3.468 7.090 -4.521 1.00 95.38 86 ASP A N 1
ATOM 674 C CA . ASP A 1 86 ? -3.930 7.261 -3.149 1.00 95.38 86 ASP A CA 1
ATOM 675 C C . ASP A 1 86 ? -3.773 5.974 -2.338 1.00 95.38 86 ASP A C 1
ATOM 677 O O . ASP A 1 86 ? -3.731 4.868 -2.876 1.00 95.38 86 ASP A O 1
ATOM 681 N N . ILE A 1 87 ? -3.720 6.129 -1.018 1.00 97.69 87 ILE A N 1
ATOM 682 C CA . ILE A 1 87 ? -3.789 5.029 -0.058 1.00 97.69 87 ILE A CA 1
ATOM 683 C C . ILE A 1 87 ? -5.140 5.084 0.637 1.00 97.69 87 ILE A C 1
ATOM 685 O O . ILE A 1 87 ? -5.554 6.139 1.133 1.00 97.69 87 ILE A O 1
ATOM 689 N N . ARG A 1 88 ? -5.820 3.939 0.719 1.00 98.00 88 ARG A N 1
ATOM 690 C CA . ARG A 1 88 ? -7.120 3.829 1.390 1.00 98.00 88 ARG A CA 1
ATOM 691 C C . ARG A 1 88 ? -7.061 2.915 2.591 1.00 98.00 88 ARG A C 1
ATOM 693 O O . ARG A 1 88 ? -6.500 1.824 2.519 1.00 98.00 88 ARG A O 1
ATOM 700 N N . LEU A 1 89 ? -7.668 3.375 3.683 1.00 98.19 89 LEU A N 1
ATOM 701 C CA . LEU A 1 89 ? -7.687 2.677 4.963 1.00 98.19 89 LEU A CA 1
ATOM 702 C C . LEU A 1 89 ? -9.119 2.563 5.477 1.00 98.19 89 LEU A C 1
ATOM 704 O O . LEU A 1 89 ? -9.836 3.560 5.601 1.00 98.19 89 LEU A O 1
ATOM 708 N N . ALA A 1 90 ? -9.523 1.348 5.819 1.00 96.88 90 ALA A N 1
ATOM 709 C CA . ALA A 1 90 ? -10.858 1.038 6.311 1.00 96.88 90 ALA A CA 1
ATOM 710 C C . ALA A 1 90 ? -10.749 0.101 7.517 1.00 96.88 90 ALA A C 1
ATOM 712 O O . ALA A 1 90 ? -10.270 -1.020 7.391 1.00 96.88 90 ALA A O 1
ATOM 713 N N . TYR A 1 91 ? -11.187 0.562 8.689 1.00 95.75 91 TYR A N 1
ATOM 714 C CA . TYR A 1 91 ? -11.130 -0.225 9.918 1.00 95.75 91 TYR A CA 1
ATOM 715 C C . TYR A 1 91 ? -12.495 -0.826 10.253 1.00 95.75 91 TYR A 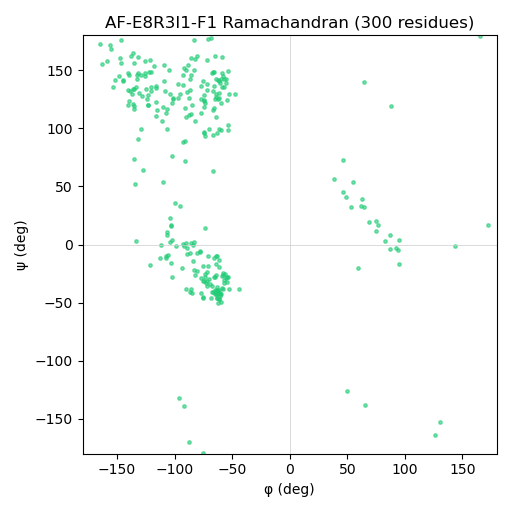C 1
ATOM 717 O O . TYR A 1 91 ? -13.476 -0.091 10.393 1.00 95.75 91 TYR A O 1
ATOM 725 N N . ASP A 1 92 ? -12.546 -2.145 10.427 1.00 93.62 92 ASP A N 1
ATOM 726 C CA . ASP A 1 92 ? -13.699 -2.853 10.976 1.00 93.62 92 ASP A CA 1
ATOM 727 C C . ASP A 1 92 ? -13.458 -3.234 12.440 1.00 93.62 92 ASP A C 1
ATOM 729 O O . ASP A 1 92 ? -12.533 -3.978 12.775 1.00 93.62 92 ASP A O 1
ATOM 733 N N . ARG A 1 93 ? -14.341 -2.754 13.320 1.00 91.69 93 ARG A N 1
ATOM 734 C CA . ARG A 1 93 ? -14.284 -3.024 14.761 1.00 91.69 93 ARG A CA 1
ATOM 735 C C . ARG A 1 93 ? -14.738 -4.439 15.106 1.00 91.69 93 ARG A C 1
ATOM 737 O O . ARG A 1 93 ? -14.239 -4.995 16.082 1.00 91.69 93 ARG A O 1
ATOM 744 N N . ALA A 1 94 ? -15.670 -5.011 14.342 1.00 89.56 94 ALA A N 1
ATOM 745 C CA . ALA A 1 94 ? -16.234 -6.323 14.650 1.00 89.56 94 ALA A CA 1
ATOM 746 C C . ALA A 1 94 ? -15.169 -7.424 14.549 1.00 89.56 94 ALA A C 1
ATOM 748 O O . ALA A 1 94 ? -15.116 -8.326 15.386 1.00 89.56 94 ALA A O 1
ATOM 749 N N . THR A 1 95 ? -14.294 -7.313 13.549 1.00 92.00 95 THR A N 1
ATOM 750 C CA . THR A 1 95 ? -13.194 -8.254 13.296 1.00 92.00 95 THR A CA 1
ATOM 751 C C . THR A 1 95 ? -11.819 -7.718 13.711 1.00 92.00 95 THR A C 1
ATOM 753 O O . THR A 1 95 ? -10.818 -8.404 13.514 1.00 92.00 95 THR A O 1
ATOM 756 N N . ASP A 1 96 ? -11.752 -6.509 14.281 1.00 94.56 96 ASP A N 1
ATOM 757 C CA . ASP A 1 96 ? -10.517 -5.778 14.612 1.00 94.56 96 ASP A CA 1
ATOM 758 C C . ASP A 1 96 ? -9.493 -5.781 13.461 1.00 94.56 96 ASP A C 1
ATOM 760 O O . ASP A 1 96 ? -8.307 -6.058 13.650 1.00 94.56 96 ASP A O 1
ATOM 764 N N . THR A 1 97 ? -9.970 -5.521 12.244 1.00 96.56 97 THR A N 1
ATOM 765 C CA . THR A 1 97 ? -9.180 -5.642 11.013 1.00 96.56 97 THR A CA 1
ATOM 766 C C . THR A 1 97 ? -9.109 -4.308 10.283 1.00 96.56 97 THR A C 1
ATOM 768 O O . THR A 1 97 ? -10.120 -3.641 10.071 1.00 96.56 97 THR A O 1
ATOM 771 N N . MET A 1 98 ? -7.899 -3.925 9.878 1.00 97.88 98 MET A N 1
ATOM 772 C CA . MET A 1 98 ? -7.660 -2.810 8.966 1.00 97.88 98 MET A CA 1
ATOM 773 C C . MET A 1 98 ? -7.487 -3.339 7.550 1.00 97.88 98 MET A C 1
ATOM 775 O O . MET A 1 98 ? -6.613 -4.165 7.306 1.00 97.88 98 MET A O 1
ATOM 779 N N . ALA A 1 99 ? -8.270 -2.821 6.617 1.00 98.25 99 ALA A N 1
ATOM 780 C CA . ALA A 1 99 ? -8.020 -2.937 5.192 1.00 98.25 99 ALA A CA 1
ATOM 781 C C . ALA A 1 99 ? -7.097 -1.813 4.734 1.00 98.25 99 ALA A C 1
ATOM 783 O O . ALA A 1 99 ? -7.323 -0.648 5.068 1.00 98.25 99 ALA A O 1
ATOM 784 N N . VAL A 1 100 ? -6.080 -2.174 3.960 1.00 98.62 100 VAL A N 1
ATOM 785 C CA . VAL A 1 100 ? -5.112 -1.261 3.359 1.00 98.62 100 VAL A CA 1
ATOM 786 C C . VAL A 1 100 ? -5.097 -1.503 1.860 1.00 98.62 100 VAL A C 1
ATOM 788 O O . VAL A 1 100 ? -5.033 -2.649 1.416 1.00 98.62 100 VAL A O 1
ATOM 791 N N . ALA A 1 101 ? -5.136 -0.428 1.084 1.00 98.31 101 ALA A N 1
ATOM 792 C CA . ALA A 1 101 ? -5.018 -0.511 -0.360 1.00 98.31 101 ALA A CA 1
ATOM 793 C C . ALA A 1 101 ? -4.143 0.606 -0.920 1.00 98.31 101 ALA A C 1
ATOM 795 O O . ALA A 1 101 ? -4.359 1.777 -0.602 1.00 98.31 101 ALA A O 1
ATOM 796 N N . PHE A 1 102 ? -3.209 0.227 -1.786 1.00 98.00 102 PHE A N 1
ATOM 797 C CA . PHE A 1 102 ? -2.493 1.121 -2.687 1.00 98.00 102 PHE A CA 1
ATOM 798 C C . PHE A 1 102 ? -3.298 1.201 -3.983 1.00 98.00 102 PHE A C 1
ATOM 800 O O . PHE A 1 102 ? -3.427 0.209 -4.699 1.00 98.00 102 PHE A O 1
ATOM 807 N N . ASN A 1 103 ? -3.914 2.352 -4.242 1.00 95.94 103 ASN A N 1
ATOM 808 C CA . ASN A 1 103 ? -4.742 2.566 -5.423 1.00 95.94 103 ASN A CA 1
ATOM 809 C C . ASN A 1 103 ? -3.888 3.119 -6.566 1.00 95.94 103 ASN A C 1
ATOM 811 O O . ASN A 1 103 ? -3.388 4.239 -6.460 1.00 95.94 103 ASN A O 1
ATOM 815 N N . GLY A 1 104 ? -3.779 2.380 -7.666 1.00 93.25 104 GLY A N 1
ATOM 816 C CA . GLY A 1 104 ? -3.133 2.840 -8.891 1.00 93.25 104 GLY A CA 1
ATOM 817 C C . GLY A 1 104 ? -3.985 3.829 -9.693 1.00 93.25 104 GLY A C 1
ATOM 818 O O . GLY A 1 104 ? -5.116 4.197 -9.331 1.00 93.25 104 GLY A O 1
ATOM 819 N N . PHE A 1 105 ? -3.438 4.260 -10.827 1.00 91.06 105 PHE A N 1
ATOM 820 C CA . PHE A 1 105 ? -4.142 5.094 -11.793 1.00 91.06 105 PHE A CA 1
ATOM 821 C C . PHE A 1 105 ? -4.969 4.244 -12.762 1.00 91.06 105 PHE A C 1
ATOM 823 O O . PHE A 1 105 ? -4.609 3.133 -13.149 1.00 91.06 105 PHE A O 1
ATOM 830 N N . LYS A 1 106 ? -6.113 4.794 -13.177 1.00 87.50 106 LYS A N 1
ATOM 831 C CA . LYS A 1 106 ? -7.068 4.145 -14.079 1.00 87.50 106 LYS A CA 1
ATOM 832 C C . LYS A 1 106 ? -7.421 5.072 -15.234 1.00 87.50 106 LYS A C 1
ATOM 834 O O . LYS A 1 106 ? -7.491 6.292 -15.064 1.00 87.50 106 LYS A O 1
ATOM 839 N N . ASN A 1 107 ? -7.654 4.485 -16.400 1.00 82.25 107 ASN A N 1
ATOM 840 C CA . ASN A 1 107 ? -8.158 5.164 -17.580 1.00 82.25 107 ASN A CA 1
ATOM 841 C C . ASN A 1 107 ? -9.580 5.684 -17.313 1.00 82.25 107 ASN A C 1
ATOM 843 O O . ASN A 1 107 ? -10.260 5.206 -16.401 1.00 82.25 107 ASN A O 1
ATOM 847 N N . PRO A 1 108 ? -10.088 6.630 -18.124 1.00 80.31 108 PRO A N 1
ATOM 848 C CA . PRO A 1 108 ? -11.455 7.134 -17.974 1.00 80.31 108 PRO A CA 1
ATOM 849 C C . PRO A 1 108 ? -12.549 6.059 -18.069 1.00 80.31 108 PRO A C 1
ATOM 851 O O . PRO A 1 108 ? -13.642 6.262 -17.547 1.00 80.31 108 PRO A O 1
ATOM 854 N N . ASP A 1 109 ? -12.275 4.938 -18.741 1.00 80.44 109 ASP A N 1
ATOM 855 C CA . ASP A 1 109 ? -13.176 3.783 -18.837 1.00 80.44 109 ASP A CA 1
ATOM 856 C C . ASP A 1 109 ? -13.069 2.813 -17.644 1.00 80.44 109 ASP A C 1
ATOM 858 O O . ASP A 1 109 ? -13.803 1.828 -17.582 1.00 80.44 109 ASP A O 1
ATOM 862 N N . GLY A 1 110 ? -12.190 3.108 -16.682 1.00 78.19 110 GLY A N 1
ATOM 863 C CA . GLY A 1 110 ? -11.959 2.323 -15.472 1.00 78.19 110 GLY A CA 1
ATOM 864 C C . GLY A 1 110 ? -10.939 1.195 -15.623 1.00 78.19 110 GLY A C 1
ATOM 865 O O . GLY A 1 110 ? -10.632 0.555 -14.616 1.00 78.19 110 GLY A O 1
ATOM 866 N N . SER A 1 111 ? -10.401 0.955 -16.825 1.00 84.38 111 SER A N 1
ATOM 867 C CA . SER A 1 111 ? -9.294 0.009 -17.019 1.00 84.38 111 SER A CA 1
ATOM 868 C C . SER A 1 111 ? -8.014 0.517 -16.337 1.00 84.38 111 SER A C 1
ATOM 870 O O . SER A 1 111 ? -7.826 1.733 -16.233 1.00 84.38 111 SER A O 1
ATOM 872 N N . PRO A 1 112 ? -7.133 -0.361 -15.832 1.00 86.38 112 PRO A N 1
ATOM 873 C CA . PRO A 1 112 ? -5.886 0.084 -15.216 1.00 86.38 112 PRO A CA 1
ATOM 874 C C . PRO A 1 112 ? -4.960 0.782 -16.216 1.00 86.38 112 PRO A C 1
ATOM 876 O O . PRO A 1 112 ? -4.873 0.377 -17.374 1.00 86.38 112 PRO A O 1
ATOM 879 N N . ILE A 1 113 ? -4.272 1.831 -15.755 1.00 88.44 113 ILE A N 1
ATOM 880 C CA . ILE A 1 113 ? -3.131 2.430 -16.470 1.00 88.44 113 ILE A CA 1
ATOM 881 C C . ILE A 1 113 ? -1.838 1.747 -16.025 1.00 88.44 113 ILE A C 1
ATOM 883 O O . ILE A 1 113 ? -0.965 1.510 -16.851 1.00 88.44 113 ILE A O 1
ATOM 887 N N . ASN A 1 114 ? -1.736 1.420 -14.737 1.00 92.38 114 ASN A N 1
ATOM 888 C CA . ASN A 1 114 ? -0.630 0.672 -14.166 1.00 92.38 114 ASN A CA 1
ATOM 889 C C . ASN A 1 114 ? -1.126 -0.467 -13.273 1.00 92.38 114 ASN A C 1
ATOM 891 O O . ASN A 1 114 ? -2.282 -0.490 -12.842 1.00 92.38 114 ASN A O 1
ATOM 895 N N . ILE A 1 115 ? -0.232 -1.417 -13.022 1.00 96.31 115 ILE A N 1
ATOM 896 C CA . ILE A 1 115 ? -0.460 -2.584 -12.175 1.00 96.31 115 ILE A CA 1
ATOM 897 C C . ILE A 1 115 ? 0.612 -2.564 -11.093 1.00 96.31 115 ILE A C 1
ATOM 899 O O . ILE A 1 115 ? 1.792 -2.442 -11.397 1.00 96.31 115 ILE A O 1
ATOM 903 N N . ALA A 1 116 ? 0.221 -2.668 -9.828 1.00 97.25 116 ALA A N 1
ATOM 904 C CA . ALA A 1 116 ? 1.163 -2.721 -8.720 1.00 97.25 116 ALA A CA 1
ATOM 905 C C . ALA A 1 116 ? 2.175 -3.859 -8.943 1.00 97.25 116 ALA A C 1
ATOM 907 O O . ALA A 1 116 ? 1.773 -5.008 -9.112 1.00 97.25 116 ALA A O 1
ATOM 908 N N . GLY A 1 117 ? 3.474 -3.556 -8.925 1.00 96.06 117 GLY A N 1
ATOM 909 C CA . GLY A 1 117 ? 4.507 -4.564 -9.195 1.00 96.06 117 GLY A CA 1
ATOM 910 C C . GLY A 1 117 ? 4.953 -4.680 -10.651 1.00 96.06 117 GLY A C 1
ATOM 911 O O . GLY A 1 117 ? 5.838 -5.472 -10.900 1.00 96.06 117 GLY A O 1
ATOM 912 N N . ASP A 1 118 ? 4.363 -3.932 -11.587 1.00 97.06 118 ASP A N 1
ATOM 913 C CA . ASP A 1 118 ? 4.803 -3.864 -12.989 1.00 97.06 118 ASP A CA 1
ATOM 914 C C . ASP A 1 118 ? 5.784 -2.697 -13.168 1.00 97.06 118 ASP A C 1
ATOM 916 O O . ASP A 1 118 ? 5.378 -1.559 -13.427 1.00 97.06 118 ASP A O 1
ATOM 920 N N . ALA A 1 119 ? 7.077 -2.943 -12.958 1.00 96.62 119 ALA A N 1
ATOM 921 C CA . ALA A 1 119 ? 8.088 -1.891 -12.868 1.00 96.62 119 ALA A CA 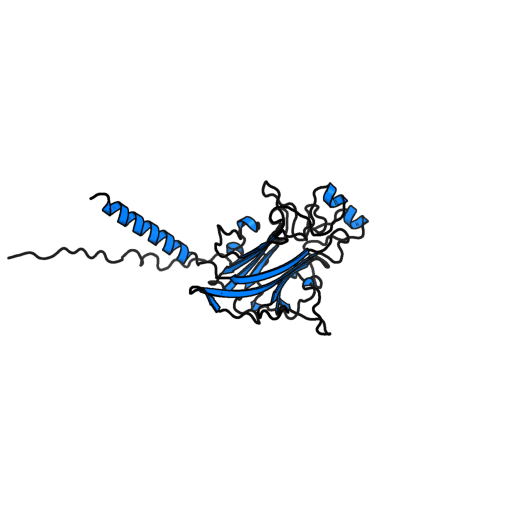1
ATOM 922 C C . ALA A 1 119 ? 8.153 -1.014 -14.129 1.00 96.62 119 ALA A C 1
ATOM 924 O O . ALA A 1 119 ? 8.315 0.209 -14.041 1.00 96.62 119 ALA A O 1
ATOM 925 N N . ASP A 1 120 ? 7.991 -1.629 -15.302 1.00 96.06 120 ASP A N 1
ATOM 926 C CA . ASP A 1 120 ? 8.112 -0.968 -16.601 1.00 96.06 120 ASP A CA 1
ATOM 927 C C . ASP A 1 120 ? 6.772 -0.642 -17.285 1.00 96.06 120 ASP A C 1
ATOM 929 O O . ASP A 1 120 ? 6.751 -0.046 -18.370 1.00 96.06 120 ASP A O 1
ATOM 933 N N . GLY A 1 121 ? 5.661 -0.918 -16.598 1.00 95.38 121 GLY A N 1
ATOM 934 C CA . GLY A 1 121 ? 4.317 -0.460 -16.940 1.00 95.38 121 GLY A CA 1
ATOM 935 C C . GLY A 1 121 ? 3.746 -1.090 -18.207 1.00 95.38 121 GLY A C 1
ATOM 936 O O . GLY A 1 121 ? 2.847 -0.507 -18.822 1.00 95.38 121 GLY A O 1
ATOM 937 N N . ASN A 1 122 ? 4.293 -2.224 -18.647 1.00 94.88 122 ASN A N 1
ATOM 938 C CA . ASN A 1 122 ? 3.934 -2.858 -19.915 1.00 94.88 122 ASN A CA 1
ATOM 939 C C . ASN A 1 122 ? 2.596 -3.630 -19.862 1.00 94.88 122 ASN A C 1
ATOM 941 O O . ASN A 1 122 ? 2.109 -4.101 -20.898 1.00 94.88 122 ASN A O 1
ATOM 945 N N . GLY A 1 123 ? 1.987 -3.728 -18.678 1.00 94.94 123 GLY A N 1
ATOM 946 C CA . GLY A 1 123 ? 0.757 -4.461 -18.401 1.00 94.94 123 GLY A CA 1
ATOM 947 C C . GLY A 1 123 ? 0.971 -5.889 -17.885 1.00 94.94 123 GLY A C 1
ATOM 948 O O . GLY A 1 123 ? -0.020 -6.605 -17.707 1.00 94.94 123 GLY A O 1
ATOM 949 N N . ASP A 1 124 ? 2.212 -6.321 -17.657 1.00 94.69 124 ASP A N 1
ATOM 950 C CA . ASP A 1 124 ? 2.579 -7.646 -17.152 1.00 94.69 124 ASP A CA 1
ATOM 951 C C . ASP A 1 124 ? 3.544 -7.548 -15.952 1.00 94.69 124 ASP A C 1
ATOM 953 O O . ASP A 1 124 ? 4.751 -7.487 -16.152 1.00 94.69 124 ASP A O 1
ATOM 957 N N . PRO A 1 125 ? 3.053 -7.666 -14.700 1.00 94.50 125 PRO A N 1
ATOM 958 C CA . PRO A 1 125 ? 3.886 -7.629 -13.486 1.00 94.50 125 PRO A CA 1
ATOM 959 C C . PRO A 1 125 ? 4.718 -8.912 -13.269 1.00 94.50 125 PRO A C 1
ATOM 961 O O . PRO A 1 125 ? 5.134 -9.233 -12.151 1.00 94.50 125 PRO A O 1
ATOM 964 N N . ASN A 1 126 ? 4.840 -9.756 -14.299 1.00 94.38 126 ASN A N 1
ATOM 965 C CA . ASN A 1 126 ? 5.582 -11.009 -14.239 1.00 94.38 126 ASN A CA 1
ATOM 966 C C . ASN A 1 126 ? 6.833 -11.014 -15.110 1.00 94.38 126 ASN A C 1
ATOM 968 O O . ASN A 1 126 ? 7.590 -11.984 -15.025 1.00 94.38 126 ASN A O 1
ATOM 972 N N . ASN A 1 127 ? 7.017 -10.032 -15.995 1.00 94.44 127 ASN A N 1
ATOM 973 C CA . ASN A 1 127 ? 8.071 -10.073 -16.997 1.00 94.44 127 ASN A CA 1
ATOM 974 C C . ASN A 1 127 ? 8.505 -8.676 -17.435 1.00 94.44 127 ASN A C 1
ATOM 976 O O . ASN A 1 127 ? 7.706 -7.862 -17.890 1.00 94.44 127 ASN A O 1
ATOM 980 N N . SER A 1 128 ? 9.822 -8.502 -17.515 1.00 96.75 128 SER A N 1
ATOM 981 C CA . SER A 1 128 ? 10.413 -7.285 -18.061 1.00 96.75 128 SER A CA 1
ATOM 982 C C . SER A 1 128 ? 10.242 -7.171 -19.580 1.00 96.75 128 SER A C 1
ATOM 984 O O . SER A 1 128 ? 10.520 -8.115 -20.334 1.00 96.75 128 SER A O 1
ATOM 986 N N . ASP A 1 129 ? 9.916 -5.969 -20.053 1.00 97.69 129 ASP A N 1
ATOM 987 C CA . ASP A 1 129 ? 10.006 -5.584 -21.459 1.00 97.69 129 ASP A CA 1
ATOM 988 C C . ASP A 1 129 ? 11.469 -5.731 -21.940 1.00 97.69 129 ASP A C 1
ATOM 990 O O . ASP A 1 129 ? 12.421 -5.419 -21.211 1.00 97.69 129 ASP A O 1
ATOM 994 N N . PRO A 1 130 ? 11.717 -6.171 -23.189 1.00 97.88 130 PRO A N 1
ATOM 995 C CA . PRO A 1 130 ? 13.075 -6.289 -23.720 1.00 97.88 130 PRO A CA 1
ATOM 996 C C . PRO A 1 130 ? 13.911 -5.002 -23.632 1.00 97.88 130 PRO A C 1
ATOM 998 O O . PRO A 1 130 ? 15.140 -5.074 -23.566 1.00 97.88 130 PRO A O 1
ATOM 1001 N N . ARG A 1 131 ? 13.276 -3.822 -23.645 1.00 97.69 131 ARG A N 1
ATOM 1002 C CA . ARG A 1 131 ? 13.938 -2.520 -23.477 1.00 97.69 131 ARG A CA 1
ATOM 1003 C C . ARG A 1 131 ? 14.389 -2.293 -22.037 1.00 97.69 131 ARG A C 1
ATOM 1005 O O . ARG A 1 131 ? 15.455 -1.706 -21.861 1.00 97.69 131 ARG A O 1
ATOM 1012 N N . THR A 1 132 ? 13.654 -2.799 -21.050 1.00 97.75 132 THR A N 1
ATOM 1013 C CA . THR A 1 132 ? 14.049 -2.805 -19.632 1.00 97.75 132 THR A CA 1
ATOM 1014 C C . THR A 1 132 ? 15.310 -3.633 -19.440 1.00 97.75 132 THR A C 1
ATOM 1016 O O . THR A 1 132 ? 16.327 -3.121 -18.971 1.00 97.75 132 THR A O 1
ATOM 1019 N N . ILE A 1 133 ? 15.318 -4.857 -19.974 1.00 97.56 133 ILE A N 1
ATOM 1020 C CA . ILE A 1 133 ? 16.501 -5.732 -19.952 1.00 97.56 133 ILE A CA 1
ATOM 1021 C C . ILE A 1 133 ? 17.684 -5.073 -20.677 1.00 97.56 133 ILE A C 1
ATOM 1023 O O . ILE A 1 133 ? 18.817 -5.103 -20.195 1.00 97.56 133 ILE A O 1
ATOM 1027 N N . ALA A 1 134 ? 17.444 -4.447 -21.835 1.00 97.56 134 ALA A N 1
ATOM 1028 C CA . ALA A 1 134 ? 18.486 -3.755 -22.593 1.00 97.56 134 ALA A CA 1
ATOM 1029 C C . ALA A 1 134 ? 19.066 -2.534 -21.854 1.00 97.56 134 ALA A C 1
ATOM 1031 O O . ALA A 1 134 ? 20.230 -2.194 -22.073 1.00 97.56 134 ALA A O 1
ATOM 1032 N N . ALA A 1 135 ? 18.282 -1.893 -20.983 1.00 96.56 135 ALA A N 1
ATOM 1033 C CA . ALA A 1 135 ? 18.736 -0.828 -20.091 1.00 96.56 135 ALA A CA 1
ATOM 1034 C C . ALA A 1 135 ? 19.495 -1.357 -18.856 1.00 96.56 135 ALA A C 1
ATOM 1036 O O . ALA A 1 135 ? 20.084 -0.564 -18.124 1.00 96.56 135 ALA A O 1
ATOM 1037 N N . GLY A 1 136 ? 19.536 -2.680 -18.656 1.00 96.81 136 GLY A N 1
ATOM 1038 C CA . GLY A 1 136 ? 20.135 -3.335 -17.489 1.00 96.81 136 GLY A CA 1
ATOM 1039 C C . GLY A 1 136 ? 19.178 -3.492 -16.306 1.00 96.81 136 GLY A C 1
ATOM 1040 O O . GLY A 1 136 ? 19.631 -3.876 -15.232 1.00 96.81 136 GLY A O 1
ATOM 1041 N N . GLY A 1 137 ? 17.899 -3.188 -16.516 1.00 96.94 137 GLY A N 1
ATOM 1042 C CA . GLY A 1 137 ? 16.831 -3.288 -15.536 1.00 96.94 137 GLY A CA 1
ATOM 1043 C C . GLY A 1 137 ? 16.198 -4.671 -15.450 1.00 96.94 137 GLY A C 1
ATOM 1044 O O . GLY A 1 137 ? 16.289 -5.466 -16.394 1.00 96.94 137 GLY A O 1
ATOM 1045 N N . ILE A 1 138 ? 15.528 -4.937 -14.331 1.00 96.19 138 ILE A N 1
ATOM 1046 C CA . ILE A 1 138 ? 14.731 -6.143 -14.100 1.00 96.19 138 ILE A CA 1
ATOM 1047 C C . ILE A 1 138 ? 13.405 -5.761 -13.431 1.00 96.19 138 ILE A C 1
ATOM 1049 O O . ILE A 1 138 ? 13.398 -5.231 -12.325 1.00 96.19 138 ILE A O 1
ATOM 1053 N N . ASP A 1 139 ? 12.311 -6.097 -14.109 1.00 95.56 139 ASP A N 1
ATOM 1054 C CA . ASP A 1 139 ? 10.981 -6.295 -13.522 1.00 95.56 139 ASP A CA 1
ATOM 1055 C C . ASP A 1 139 ? 10.882 -7.759 -13.074 1.00 95.56 139 ASP A C 1
ATOM 1057 O O . ASP A 1 139 ? 10.982 -8.689 -13.890 1.00 95.56 139 ASP A O 1
ATOM 1061 N N . TRP A 1 140 ? 10.831 -7.970 -11.765 1.00 95.12 140 TRP A N 1
ATOM 1062 C CA . TRP A 1 140 ? 10.823 -9.283 -11.153 1.00 95.12 140 TRP A CA 1
ATOM 1063 C C . TRP A 1 140 ? 9.395 -9.826 -11.058 1.00 95.12 140 TRP A C 1
ATOM 1065 O O . TRP A 1 140 ? 8.473 -9.123 -10.676 1.00 95.12 140 TRP A O 1
ATOM 1075 N N . PRO A 1 141 ? 9.180 -11.133 -11.268 1.00 93.69 141 PRO A N 1
ATOM 1076 C CA . PRO A 1 141 ? 7.825 -11.644 -11.211 1.00 93.69 141 PRO A CA 1
ATOM 1077 C C . PRO A 1 141 ? 7.179 -11.516 -9.826 1.00 93.69 141 PRO A C 1
ATOM 1079 O O . PRO A 1 141 ? 7.700 -12.064 -8.847 1.00 93.69 141 PRO A O 1
ATOM 1082 N N . ASN A 1 142 ? 5.990 -10.906 -9.776 1.00 89.75 142 ASN A N 1
ATOM 1083 C CA . ASN A 1 142 ? 5.123 -10.817 -8.597 1.00 89.75 142 ASN A CA 1
ATOM 1084 C C . ASN A 1 142 ? 5.811 -10.212 -7.362 1.00 89.75 142 ASN A C 1
ATOM 1086 O O . ASN A 1 142 ? 5.782 -10.833 -6.295 1.00 89.75 142 ASN A O 1
ATOM 1090 N N . PHE A 1 143 ? 6.412 -9.025 -7.476 1.00 95.00 143 PHE A N 1
ATOM 1091 C CA . PHE A 1 143 ? 7.205 -8.406 -6.405 1.00 95.00 143 PHE A CA 1
ATOM 1092 C C . PHE A 1 143 ? 8.459 -9.206 -6.054 1.00 95.00 143 PHE A C 1
ATOM 1094 O O . PHE A 1 143 ? 8.846 -9.286 -4.888 1.00 95.00 143 PHE A O 1
ATOM 1101 N N . GLY A 1 144 ? 9.071 -9.892 -7.017 1.00 94.19 144 GLY A N 1
ATOM 1102 C CA . GLY A 1 144 ? 10.280 -10.674 -6.767 1.00 94.19 144 GLY A CA 1
ATOM 1103 C C . GLY A 1 144 ? 11.493 -9.787 -6.452 1.00 94.19 144 GLY A C 1
ATOM 1104 O O . GLY A 1 144 ? 11.412 -8.563 -6.432 1.00 94.19 144 GLY A O 1
ATOM 1105 N N . GLY A 1 145 ? 12.643 -10.407 -6.169 1.00 93.25 145 GLY A N 1
ATOM 1106 C CA . GLY A 1 145 ? 13.893 -9.666 -5.958 1.00 93.25 145 GLY A CA 1
ATOM 1107 C C . GLY A 1 145 ? 13.753 -8.509 -4.959 1.00 93.25 145 GLY A C 1
ATOM 1108 O O . GLY A 1 145 ? 13.284 -8.708 -3.830 1.00 93.25 145 GLY A O 1
ATOM 1109 N N . THR A 1 146 ? 14.152 -7.310 -5.390 1.00 94.81 146 THR A N 1
ATOM 1110 C CA . THR A 1 146 ? 14.140 -6.083 -4.577 1.00 94.81 146 THR A CA 1
ATOM 1111 C C . THR A 1 146 ? 12.851 -5.265 -4.661 1.00 94.81 146 THR A C 1
ATOM 1113 O O . THR A 1 146 ? 12.746 -4.249 -3.977 1.00 94.81 146 THR A O 1
ATOM 1116 N N . GLU A 1 147 ? 11.852 -5.713 -5.420 1.00 96.69 147 GLU A N 1
ATOM 1117 C CA . GLU A 1 147 ? 10.579 -5.003 -5.556 1.00 96.69 147 GLU A CA 1
ATOM 1118 C C . GLU A 1 147 ? 9.809 -4.981 -4.245 1.00 96.69 147 GLU A C 1
ATOM 1120 O O . GLU A 1 147 ? 9.703 -5.987 -3.537 1.00 96.69 147 GLU A O 1
ATOM 1125 N N . SER A 1 148 ? 9.248 -3.832 -3.909 1.00 97.62 148 SER A N 1
ATOM 1126 C CA . SER A 1 148 ? 8.563 -3.634 -2.645 1.00 97.62 148 SER A CA 1
ATOM 1127 C C . SER A 1 148 ? 7.427 -2.650 -2.792 1.00 97.62 148 SER A C 1
ATOM 1129 O O . SER A 1 148 ? 7.524 -1.642 -3.486 1.00 97.62 148 SER A O 1
ATOM 1131 N N . MET A 1 149 ? 6.373 -2.913 -2.031 1.00 98.25 149 MET A N 1
ATOM 1132 C CA . MET A 1 149 ? 5.332 -1.945 -1.750 1.00 98.25 149 MET A CA 1
ATOM 1133 C C . MET A 1 149 ? 4.925 -2.108 -0.291 1.00 98.25 149 MET A C 1
ATOM 1135 O O . MET A 1 149 ? 4.578 -3.201 0.168 1.00 98.25 149 MET A O 1
ATOM 1139 N N . THR A 1 150 ? 5.092 -1.030 0.467 1.00 98.06 150 THR A N 1
ATOM 1140 C CA . THR A 1 150 ? 5.165 -1.072 1.926 1.00 98.06 150 THR A CA 1
ATOM 1141 C C . THR A 1 150 ? 4.512 0.161 2.535 1.00 98.06 150 THR A C 1
ATOM 1143 O O . THR A 1 150 ? 4.696 1.274 2.049 1.00 98.06 150 THR A O 1
ATOM 1146 N N . ILE A 1 151 ? 3.798 -0.027 3.646 1.00 98.69 151 ILE A N 1
ATOM 1147 C CA . ILE A 1 151 ? 3.285 1.038 4.511 1.00 98.69 151 ILE A CA 1
ATOM 1148 C C . ILE A 1 151 ? 3.856 0.882 5.925 1.00 98.69 151 ILE A C 1
ATOM 1150 O O . ILE A 1 151 ? 3.891 -0.210 6.490 1.00 98.69 151 ILE A O 1
ATOM 1154 N N . ALA A 1 152 ? 4.295 1.983 6.521 1.00 98.50 152 ALA A N 1
ATOM 1155 C CA . ALA A 1 152 ? 4.776 2.045 7.891 1.00 98.50 152 ALA A CA 1
ATOM 1156 C C . ALA A 1 152 ? 3.863 2.941 8.734 1.00 98.50 152 ALA A C 1
ATOM 1158 O O . ALA A 1 152 ? 3.484 4.029 8.299 1.00 98.50 152 ALA A O 1
ATOM 1159 N N . PHE A 1 153 ? 3.543 2.494 9.947 1.00 98.56 153 PHE A N 1
ATOM 1160 C CA . PHE A 1 153 ? 2.679 3.182 10.901 1.00 98.56 153 PHE A CA 1
ATOM 1161 C C . PHE A 1 153 ? 3.502 3.689 12.085 1.00 98.56 153 PHE A C 1
ATOM 1163 O O . PHE A 1 153 ? 4.085 2.906 12.840 1.00 98.56 153 PHE A O 1
ATOM 1170 N N . ASP A 1 154 ? 3.521 5.003 12.268 1.00 98.06 154 ASP A N 1
ATOM 1171 C CA . ASP A 1 154 ? 3.972 5.679 13.486 1.00 98.06 154 ASP A CA 1
ATOM 1172 C C . ASP A 1 154 ? 2.750 5.864 14.389 1.00 98.06 154 ASP A C 1
ATOM 1174 O O . ASP A 1 154 ? 1.972 6.816 14.273 1.00 98.06 154 ASP A O 1
ATOM 1178 N N . THR A 1 155 ? 2.531 4.842 15.213 1.00 97.94 155 THR A N 1
ATOM 1179 C CA . THR A 1 155 ? 1.315 4.640 16.006 1.00 97.94 155 THR A CA 1
ATOM 1180 C C . THR A 1 155 ? 1.312 5.419 17.317 1.00 97.94 155 THR A C 1
ATOM 1182 O O . THR A 1 155 ? 0.239 5.689 17.853 1.00 97.94 155 THR A O 1
ATOM 1185 N N . ASN A 1 156 ? 2.490 5.808 17.814 1.00 96.69 156 ASN A N 1
ATOM 1186 C CA . ASN A 1 156 ? 2.648 6.685 18.975 1.00 96.69 156 ASN A CA 1
ATOM 1187 C C . ASN A 1 156 ? 2.926 8.152 18.588 1.00 96.69 156 ASN A C 1
ATOM 1189 O O . ASN A 1 156 ? 2.996 9.007 19.472 1.00 96.69 156 ASN A O 1
ATOM 1193 N N . MET A 1 157 ? 3.017 8.446 17.288 1.00 95.81 157 MET A N 1
ATOM 1194 C CA . MET A 1 157 ? 3.160 9.782 16.709 1.00 95.81 157 MET A CA 1
ATOM 1195 C C . MET A 1 157 ? 4.442 10.509 17.139 1.00 95.81 157 MET A C 1
ATOM 1197 O O . MET A 1 157 ? 4.442 11.738 17.272 1.00 95.81 157 MET A O 1
ATOM 1201 N N . ASP A 1 158 ? 5.530 9.768 17.362 1.00 95.25 158 ASP A N 1
ATOM 1202 C CA . ASP A 1 158 ? 6.828 10.324 17.770 1.00 95.25 158 ASP A CA 1
ATOM 1203 C C . ASP A 1 158 ? 7.763 10.651 16.589 1.00 95.25 158 ASP A C 1
ATOM 1205 O O . ASP A 1 158 ? 8.848 11.209 16.781 1.00 95.25 158 ASP A O 1
ATOM 1209 N N . GLY A 1 159 ? 7.319 10.374 15.358 1.00 93.75 159 GLY A N 1
ATOM 1210 C CA . GLY A 1 159 ? 8.066 10.596 14.123 1.00 93.75 159 GLY A CA 1
ATOM 1211 C C . GLY A 1 159 ? 8.854 9.375 13.637 1.00 93.75 159 GLY A C 1
ATOM 1212 O O . GLY A 1 159 ? 9.428 9.432 12.538 1.00 93.75 159 GLY A O 1
ATOM 1213 N N . VAL A 1 160 ? 8.873 8.277 14.397 1.00 94.88 160 VAL A N 1
ATOM 1214 C CA . VAL A 1 160 ? 9.494 7.001 14.025 1.00 94.88 160 VAL A CA 1
ATOM 1215 C C . VAL A 1 160 ? 8.410 5.923 13.931 1.00 94.88 160 VAL A C 1
ATOM 1217 O O . VAL A 1 160 ? 7.719 5.659 14.910 1.00 94.88 160 VAL A O 1
ATOM 1220 N N . PRO A 1 161 ? 8.252 5.246 12.778 1.00 97.38 161 PRO A N 1
ATOM 1221 C CA . PRO A 1 161 ? 7.285 4.163 12.684 1.00 97.38 161 PRO A CA 1
ATOM 1222 C C . PRO A 1 161 ? 7.548 3.058 13.713 1.00 97.38 161 PRO A C 1
ATOM 1224 O O . PRO A 1 161 ? 8.693 2.737 14.023 1.00 97.38 161 PRO A O 1
ATOM 1227 N N . ASN A 1 162 ? 6.480 2.454 14.231 1.00 97.88 162 ASN A N 1
ATOM 1228 C CA . ASN A 1 162 ? 6.555 1.322 15.158 1.00 97.88 162 ASN A CA 1
ATOM 1229 C C . ASN A 1 162 ? 6.259 -0.006 14.451 1.00 97.88 162 ASN A C 1
ATOM 1231 O O . ASN A 1 162 ? 6.742 -1.060 14.873 1.00 97.88 162 ASN A O 1
ATOM 1235 N N . VAL A 1 163 ? 5.468 0.045 13.378 1.00 98.50 163 VAL A N 1
ATOM 1236 C CA . VAL A 1 163 ? 4.991 -1.114 12.617 1.00 98.50 163 VAL A CA 1
ATOM 1237 C C . VAL A 1 163 ? 5.203 -0.863 11.131 1.00 98.50 163 VAL A C 1
ATOM 1239 O O . VAL A 1 163 ? 5.074 0.268 10.667 1.00 98.50 163 VAL A O 1
ATOM 1242 N N . VAL A 1 164 ? 5.501 -1.919 10.384 1.00 98.56 164 VAL A N 1
ATOM 1243 C CA . VAL A 1 164 ? 5.576 -1.918 8.923 1.00 98.56 164 VAL A CA 1
ATOM 1244 C C . VAL A 1 164 ? 4.809 -3.113 8.366 1.00 98.56 164 VAL A C 1
ATOM 1246 O O . VAL A 1 164 ? 4.804 -4.184 8.972 1.00 98.56 164 VAL A O 1
ATOM 1249 N N . ALA A 1 165 ? 4.121 -2.921 7.248 1.00 98.62 165 ALA A N 1
ATOM 1250 C CA . ALA A 1 165 ? 3.330 -3.942 6.579 1.00 98.62 165 ALA A CA 1
ATOM 1251 C C . ALA A 1 165 ? 3.486 -3.835 5.061 1.00 98.62 165 ALA A C 1
ATOM 1253 O O . ALA A 1 165 ? 3.627 -2.736 4.527 1.00 98.62 165 ALA A O 1
ATOM 1254 N N . GLY A 1 166 ? 3.426 -4.968 4.371 1.00 97.94 166 GLY A N 1
ATOM 1255 C CA . GLY A 1 166 ? 3.573 -5.038 2.920 1.00 97.94 166 GLY A CA 1
ATOM 1256 C C . GLY A 1 166 ? 4.587 -6.096 2.512 1.00 97.94 166 GLY A C 1
ATOM 1257 O O . GLY A 1 166 ? 4.785 -7.078 3.230 1.00 97.94 166 GLY A O 1
ATOM 1258 N N . ILE A 1 167 ? 5.208 -5.894 1.353 1.00 97.50 167 ILE A N 1
ATOM 1259 C CA . ILE A 1 167 ? 6.189 -6.816 0.775 1.00 97.50 167 ILE A CA 1
ATOM 1260 C C . ILE A 1 167 ? 7.581 -6.183 0.910 1.00 97.50 167 ILE A C 1
ATOM 1262 O O . ILE A 1 167 ? 7.825 -5.163 0.268 1.00 97.50 167 ILE A O 1
ATOM 1266 N N . PRO A 1 168 ? 8.496 -6.751 1.718 1.00 96.44 168 PRO A N 1
ATOM 1267 C CA . PRO A 1 168 ? 9.831 -6.187 1.925 1.00 96.44 168 PRO A CA 1
ATOM 1268 C C . PRO A 1 168 ? 10.701 -6.255 0.667 1.00 96.44 168 PRO A C 1
ATOM 1270 O O . PRO A 1 168 ? 10.662 -7.247 -0.061 1.00 96.44 168 PRO A O 1
ATOM 1273 N N . ALA A 1 169 ? 11.595 -5.287 0.472 1.00 95.25 169 ALA A N 1
ATOM 1274 C CA . ALA A 1 169 ? 12.619 -5.344 -0.576 1.00 95.25 169 ALA A CA 1
ATOM 1275 C C . ALA A 1 169 ? 13.720 -6.373 -0.248 1.00 95.25 169 ALA A C 1
ATOM 1277 O O . ALA A 1 169 ? 14.289 -7.005 -1.131 1.00 95.25 169 ALA A O 1
ATOM 1278 N N . ASN A 1 170 ? 14.019 -6.581 1.038 1.00 90.44 170 ASN A N 1
ATOM 1279 C CA . ASN A 1 170 ? 15.071 -7.481 1.532 1.00 90.44 170 ASN A CA 1
ATOM 1280 C C . ASN A 1 170 ? 14.532 -8.843 2.009 1.00 90.44 170 ASN A C 1
ATOM 1282 O O . ASN A 1 170 ? 15.011 -9.410 2.996 1.00 90.44 170 ASN A O 1
ATOM 1286 N N . LYS A 1 171 ? 13.512 -9.359 1.326 1.00 89.75 171 LYS A N 1
ATOM 1287 C CA . LYS A 1 171 ? 12.801 -10.588 1.691 1.00 89.75 171 LYS A CA 1
ATOM 1288 C C . LYS A 1 171 ? 13.581 -11.874 1.368 1.00 89.75 171 LYS A C 1
ATOM 1290 O O . LYS A 1 171 ? 14.183 -11.983 0.299 1.00 89.75 171 LYS A O 1
ATOM 1295 N N . PRO A 1 172 ? 13.542 -12.894 2.248 1.00 64.25 172 PRO A N 1
ATOM 1296 C CA . PRO A 1 172 ? 13.985 -14.240 1.908 1.00 64.25 172 PRO A CA 1
ATOM 1297 C C . PRO A 1 172 ? 12.862 -14.988 1.170 1.00 64.25 172 PRO A C 1
ATOM 1299 O O . PRO A 1 172 ? 11.890 -15.402 1.793 1.00 64.25 172 PRO A O 1
ATOM 1302 N N . GLY A 1 173 ? 12.989 -15.191 -0.143 1.00 65.69 173 GLY A N 1
ATOM 1303 C CA . GLY A 1 173 ? 12.015 -15.957 -0.937 1.00 65.69 173 GLY A CA 1
ATOM 1304 C C . GLY A 1 173 ? 11.475 -15.195 -2.146 1.00 65.69 173 GLY A C 1
ATOM 1305 O O . GLY A 1 173 ? 12.081 -14.220 -2.584 1.00 65.69 173 GLY A O 1
ATOM 1306 N N . SER A 1 174 ? 10.365 -15.675 -2.714 1.00 69.69 174 SER A N 1
ATOM 1307 C CA . SER A 1 174 ? 9.797 -15.157 -3.961 1.00 69.69 174 SER A CA 1
ATOM 1308 C C . SER A 1 174 ? 8.526 -14.349 -3.727 1.00 69.69 174 SER A C 1
ATOM 1310 O O . SER A 1 174 ? 7.502 -14.900 -3.329 1.00 69.69 174 SER A O 1
ATOM 1312 N N . GLY A 1 175 ? 8.584 -13.065 -4.069 1.00 85.69 175 GLY A N 1
ATOM 1313 C CA . GLY A 1 175 ? 7.396 -12.298 -4.414 1.00 85.69 175 GLY A CA 1
ATOM 1314 C C . GLY A 1 175 ? 6.384 -12.089 -3.292 1.00 85.69 175 GLY A C 1
ATOM 1315 O O . GLY A 1 175 ? 6.738 -11.818 -2.143 1.00 85.69 175 GLY A O 1
ATOM 1316 N N . LEU A 1 176 ? 5.112 -12.234 -3.656 1.00 91.00 176 LEU A N 1
ATOM 1317 C CA . LEU A 1 176 ? 3.939 -12.015 -2.805 1.00 91.00 176 LEU A CA 1
ATOM 1318 C C . LEU A 1 176 ? 3.908 -12.873 -1.529 1.00 91.00 176 LEU A C 1
ATOM 1320 O O . LEU A 1 176 ? 3.347 -12.435 -0.526 1.00 91.00 176 LEU A O 1
ATOM 1324 N N . ASP A 1 177 ? 4.548 -14.047 -1.519 1.00 92.00 177 ASP A N 1
ATOM 1325 C CA . ASP A 1 177 ? 4.609 -14.922 -0.334 1.00 92.00 177 ASP A CA 1
ATOM 1326 C C . ASP A 1 177 ? 5.356 -14.274 0.844 1.00 92.00 177 ASP A C 1
ATOM 1328 O O . ASP A 1 177 ? 5.247 -14.720 1.987 1.00 92.00 177 ASP A O 1
ATOM 1332 N N . ALA A 1 178 ? 6.124 -13.215 0.579 1.00 94.38 178 ALA A N 1
ATOM 1333 C CA . ALA A 1 178 ? 6.821 -12.451 1.601 1.00 94.38 178 ALA A CA 1
ATOM 1334 C C . ALA A 1 178 ? 5.971 -11.352 2.252 1.00 94.38 178 ALA A C 1
ATOM 1336 O O . ALA A 1 178 ? 6.495 -10.625 3.102 1.00 94.38 178 ALA A O 1
ATOM 1337 N N . PHE A 1 179 ? 4.697 -11.202 1.869 1.00 96.81 179 PHE A N 1
ATOM 1338 C CA . PHE A 1 179 ? 3.798 -10.279 2.550 1.00 96.81 179 PHE A CA 1
ATOM 1339 C C . PHE A 1 179 ? 3.798 -10.539 4.057 1.00 96.81 179 PHE A C 1
ATOM 1341 O O . PHE A 1 179 ? 3.635 -11.668 4.524 1.00 96.81 179 PHE A O 1
ATOM 1348 N N . THR A 1 180 ? 3.989 -9.476 4.831 1.00 97.69 180 THR A N 1
ATOM 1349 C CA . THR A 1 180 ? 4.071 -9.588 6.281 1.00 97.69 180 THR A CA 1
ATOM 1350 C C . THR A 1 180 ? 3.690 -8.290 6.980 1.00 97.69 180 THR A C 1
ATOM 1352 O O . THR A 1 180 ? 3.587 -7.223 6.375 1.00 97.69 180 THR A O 1
ATOM 1355 N N . VAL A 1 181 ? 3.507 -8.400 8.293 1.00 98.56 181 VAL A N 1
ATOM 1356 C CA . VAL A 1 181 ? 3.376 -7.289 9.234 1.00 98.56 181 VAL A CA 1
ATOM 1357 C C . VAL A 1 181 ? 4.444 -7.498 10.297 1.00 98.56 181 VAL A C 1
ATOM 1359 O O . VAL A 1 181 ? 4.516 -8.562 10.912 1.00 98.56 181 VAL A O 1
ATOM 1362 N N . ALA A 1 182 ? 5.290 -6.503 10.518 1.00 98.25 182 ALA A N 1
ATOM 1363 C CA . ALA A 1 182 ? 6.439 -6.607 11.403 1.00 98.25 182 ALA A CA 1
ATOM 1364 C C . ALA A 1 182 ? 6.608 -5.350 12.256 1.00 98.25 182 ALA A C 1
ATOM 1366 O O . ALA A 1 182 ? 6.091 -4.273 11.949 1.00 98.25 182 ALA A O 1
ATOM 1367 N N . ARG A 1 183 ? 7.383 -5.475 13.334 1.00 98.12 183 ARG A N 1
ATOM 1368 C CA . ARG A 1 183 ? 7.940 -4.311 14.021 1.00 98.12 183 ARG A CA 1
ATOM 1369 C C . ARG A 1 183 ? 8.830 -3.549 13.054 1.00 98.12 183 ARG A C 1
ATOM 1371 O O . ARG A 1 183 ? 9.624 -4.152 12.331 1.00 98.12 183 ARG A O 1
ATOM 1378 N N . PHE A 1 184 ? 8.735 -2.229 13.096 1.00 97.56 184 PHE A N 1
ATOM 1379 C CA . PHE A 1 184 ? 9.660 -1.383 12.366 1.00 97.56 184 PHE A CA 1
ATOM 1380 C C . PHE A 1 184 ? 11.074 -1.547 12.937 1.00 97.56 184 PHE A C 1
ATOM 1382 O O . PHE A 1 184 ? 11.294 -1.398 14.142 1.00 97.56 184 PHE A O 1
ATOM 1389 N N . ALA A 1 185 ? 12.029 -1.875 12.074 1.00 95.56 185 ALA A N 1
ATOM 1390 C CA . ALA A 1 185 ? 13.427 -2.054 12.427 1.00 95.56 185 ALA A CA 1
ATOM 1391 C C . ALA A 1 185 ? 14.266 -0.857 11.977 1.00 95.56 185 ALA A C 1
ATOM 1393 O O . ALA A 1 185 ? 14.261 -0.452 10.812 1.00 95.56 185 ALA A O 1
ATOM 1394 N N . LEU A 1 186 ? 15.044 -0.329 12.917 1.00 91.50 186 LEU A N 1
ATOM 1395 C CA . LEU A 1 186 ? 16.125 0.604 12.625 1.00 91.50 186 LEU A CA 1
ATOM 1396 C C . LEU A 1 186 ? 17.366 -0.162 12.155 1.00 91.50 186 LEU A C 1
ATOM 1398 O O . LEU A 1 186 ? 17.508 -1.364 12.395 1.00 91.50 186 LEU A O 1
ATOM 1402 N N . SER A 1 187 ? 18.299 0.544 11.519 1.00 85.69 187 SER A N 1
ATOM 1403 C CA . SER A 1 187 ? 19.638 0.007 11.295 1.00 85.69 187 SER A CA 1
ATOM 1404 C C . SER A 1 187 ? 20.319 -0.349 12.629 1.00 85.69 187 SER A C 1
ATOM 1406 O O . SER A 1 187 ? 19.931 0.178 13.676 1.00 85.69 187 SER A O 1
ATOM 1408 N N . PRO A 1 188 ? 21.377 -1.183 12.623 1.00 82.31 188 PRO A N 1
ATOM 1409 C CA . PRO A 1 188 ? 22.178 -1.442 13.823 1.00 82.31 188 PRO A CA 1
ATOM 1410 C C . PRO A 1 188 ? 22.718 -0.168 14.498 1.00 82.31 188 PRO A C 1
ATOM 141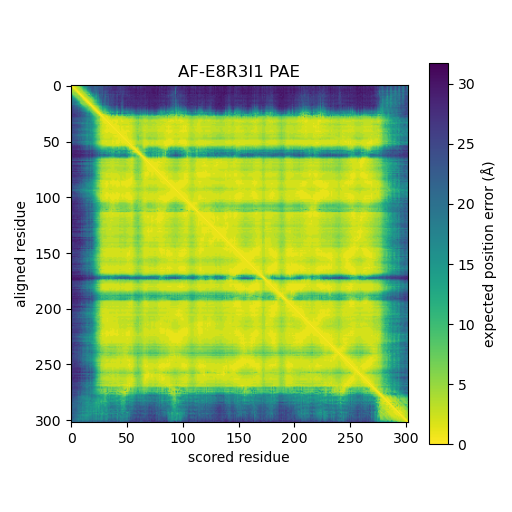2 O O . PRO A 1 188 ? 22.912 -0.140 15.710 1.00 82.31 188 PRO A O 1
ATOM 1415 N N . GLU A 1 189 ? 22.927 0.899 13.726 1.00 86.69 189 GLU A N 1
ATOM 1416 C CA . GLU A 1 189 ? 23.368 2.221 14.183 1.00 86.69 189 GLU A CA 1
ATOM 1417 C C . GLU A 1 189 ? 22.216 3.105 14.703 1.00 86.69 189 GLU A C 1
ATOM 1419 O O . GLU A 1 189 ? 22.440 4.260 15.060 1.00 86.69 189 GLU A O 1
ATOM 1424 N N . GLY A 1 190 ? 20.983 2.590 14.738 1.00 81.06 190 GLY A N 1
ATOM 1425 C CA . GLY A 1 190 ? 19.789 3.328 15.153 1.00 81.06 190 GLY A CA 1
ATOM 1426 C C . GLY A 1 190 ? 19.263 4.306 14.101 1.00 81.06 190 GLY A C 1
ATOM 1427 O O . GLY A 1 190 ? 18.490 5.201 14.437 1.00 81.06 190 GLY A O 1
ATOM 1428 N N . VAL A 1 191 ? 19.676 4.165 12.838 1.00 81.06 191 VAL A N 1
ATOM 1429 C CA . VAL A 1 191 ? 19.258 5.049 11.743 1.00 81.06 191 VAL A CA 1
ATOM 1430 C C . VAL A 1 191 ? 18.028 4.471 11.049 1.00 81.06 191 VAL A C 1
ATOM 1432 O O . VAL A 1 191 ? 17.953 3.272 10.776 1.00 81.06 191 VAL A O 1
ATOM 1435 N N . VAL A 1 192 ? 17.059 5.333 10.745 1.00 79.12 192 VAL A N 1
ATOM 1436 C CA . VAL A 1 192 ? 15.902 4.979 9.917 1.00 79.12 192 VAL A CA 1
ATOM 1437 C C . VAL A 1 192 ? 16.398 4.691 8.497 1.00 79.12 192 VAL A C 1
ATOM 1439 O O . VAL A 1 192 ? 16.944 5.579 7.844 1.00 79.12 192 VAL A O 1
ATOM 1442 N N . ARG A 1 193 ? 16.248 3.444 8.043 1.00 86.50 193 ARG A N 1
ATOM 1443 C CA . ARG A 1 193 ? 16.467 3.053 6.642 1.00 86.50 193 ARG A CA 1
ATOM 1444 C C . ARG A 1 193 ? 15.208 3.351 5.825 1.00 86.50 193 ARG A C 1
ATOM 1446 O O . ARG A 1 193 ? 14.198 3.778 6.389 1.00 86.50 193 ARG A O 1
ATOM 1453 N N . GLY A 1 194 ? 15.272 3.131 4.514 1.00 92.81 194 GLY A N 1
ATOM 1454 C CA . GLY A 1 194 ? 14.057 3.075 3.711 1.00 92.81 194 GLY A CA 1
ATOM 1455 C C . GLY A 1 194 ? 13.097 2.029 4.287 1.00 92.81 194 GLY A C 1
ATOM 1456 O O . GLY A 1 194 ? 13.520 0.980 4.791 1.00 92.81 194 GLY A O 1
ATOM 1457 N N . ILE A 1 195 ? 11.805 2.362 4.314 1.00 96.12 195 ILE A N 1
ATOM 1458 C CA . ILE A 1 195 ? 10.799 1.553 5.012 1.00 96.12 195 ILE A CA 1
ATOM 1459 C C . ILE A 1 195 ? 10.656 0.158 4.389 1.00 96.12 195 ILE A C 1
ATOM 1461 O O . ILE A 1 195 ? 10.343 -0.796 5.096 1.00 96.12 195 ILE A O 1
ATOM 1465 N N . GLU A 1 196 ? 10.976 0.028 3.102 1.00 96.06 196 GLU A N 1
ATOM 1466 C CA . GLU A 1 196 ? 11.028 -1.213 2.334 1.00 96.06 196 GLU A CA 1
ATOM 1467 C C . GLU A 1 196 ? 12.058 -2.223 2.855 1.00 96.06 196 GLU A C 1
ATOM 1469 O O . GLU A 1 196 ? 11.942 -3.419 2.591 1.00 96.06 196 GLU A O 1
ATOM 1474 N N . GLN A 1 197 ? 13.044 -1.771 3.635 1.00 95.44 197 GLN A N 1
ATOM 1475 C CA . GLN A 1 197 ? 14.074 -2.618 4.248 1.00 95.44 197 GLN A CA 1
ATOM 1476 C C . GLN A 1 197 ? 13.955 -2.709 5.776 1.00 95.44 197 GLN A C 1
ATOM 1478 O O . GLN A 1 197 ? 14.761 -3.387 6.421 1.00 95.44 197 GLN A O 1
ATOM 1483 N N . SER A 1 198 ? 12.972 -2.033 6.373 1.00 96.31 198 SER A N 1
ATOM 1484 C CA . SER A 1 198 ? 12.829 -1.870 7.826 1.00 96.31 198 SER A CA 1
ATOM 1485 C C . SER A 1 198 ? 11.896 -2.900 8.472 1.00 96.31 198 SER A C 1
ATOM 1487 O O . SER A 1 198 ? 11.243 -2.613 9.475 1.00 96.31 198 SER A O 1
ATOM 1489 N N . PHE A 1 199 ? 11.854 -4.122 7.942 1.00 96.38 199 PHE A N 1
ATOM 1490 C CA . PHE A 1 199 ? 11.079 -5.226 8.510 1.00 96.38 199 PHE A CA 1
ATOM 1491 C C . PHE A 1 199 ? 11.881 -5.959 9.593 1.00 96.38 199 PHE A C 1
ATOM 1493 O O . PHE A 1 199 ? 12.901 -6.589 9.316 1.00 96.38 199 PHE A O 1
ATOM 1500 N N . GLY A 1 200 ? 11.431 -5.841 10.845 1.00 96.00 200 GLY A N 1
ATOM 1501 C CA . GLY A 1 200 ? 12.024 -6.494 12.010 1.00 96.00 200 GLY A CA 1
ATOM 1502 C C . GLY A 1 200 ? 11.331 -7.799 12.393 1.00 96.00 200 GLY A C 1
ATOM 1503 O O . GLY A 1 200 ? 11.082 -8.672 11.568 1.00 96.00 200 GLY A O 1
ATOM 1504 N N . GLU A 1 201 ? 11.028 -7.938 13.684 1.00 96.75 201 GLU A N 1
ATOM 1505 C CA . GLU A 1 201 ? 10.280 -9.081 14.213 1.00 96.75 201 GLU A CA 1
ATOM 1506 C C . GLU A 1 201 ? 8.867 -9.131 13.613 1.00 96.75 201 GLU A C 1
ATOM 1508 O O . GLU A 1 201 ? 8.114 -8.161 13.723 1.00 96.75 201 GLU A O 1
ATOM 1513 N N . VAL A 1 202 ? 8.501 -10.268 13.015 1.00 97.69 202 VAL A N 1
ATOM 1514 C CA . VAL A 1 202 ? 7.153 -10.496 12.481 1.00 97.69 202 VAL A CA 1
ATOM 1515 C C . VAL A 1 202 ? 6.131 -10.482 13.616 1.00 97.69 202 VAL A C 1
ATOM 1517 O O . VAL A 1 202 ? 6.261 -11.184 14.617 1.00 97.69 202 VAL A O 1
ATOM 1520 N N . LEU A 1 203 ? 5.080 -9.691 13.432 1.00 98.44 203 LEU A N 1
ATOM 1521 C CA . LEU A 1 203 ? 3.940 -9.571 14.327 1.00 98.44 203 LEU A CA 1
ATOM 1522 C C . LEU A 1 203 ? 2.870 -10.584 13.902 1.00 98.44 203 LEU A C 1
ATOM 1524 O O . LEU A 1 203 ? 1.848 -10.212 13.335 1.00 98.44 203 LEU A O 1
ATOM 1528 N N . THR A 1 204 ? 3.118 -11.874 14.147 1.00 98.12 204 THR A N 1
ATOM 1529 C CA . THR A 1 204 ? 2.330 -12.991 13.584 1.00 98.12 204 THR A CA 1
ATOM 1530 C C . THR A 1 204 ? 0.821 -12.878 13.815 1.00 98.12 204 THR A C 1
ATOM 1532 O O . THR A 1 204 ? 0.046 -13.151 12.905 1.00 98.12 204 THR A O 1
ATOM 1535 N N . ASP A 1 205 ? 0.391 -12.405 14.988 1.00 98.00 205 ASP A N 1
ATOM 1536 C CA . ASP A 1 205 ? -1.035 -12.226 15.309 1.00 98.00 205 ASP A CA 1
ATOM 1537 C C . ASP A 1 205 ? -1.698 -11.065 14.543 1.00 98.00 205 ASP A C 1
ATOM 1539 O O . ASP A 1 205 ? -2.919 -10.909 14.581 1.00 98.00 205 ASP A O 1
ATOM 1543 N N . HIS A 1 206 ? -0.910 -10.241 13.853 1.00 98.44 206 HIS A N 1
ATOM 1544 C CA . HIS A 1 206 ? -1.369 -9.083 13.091 1.00 98.44 206 HIS A CA 1
ATOM 1545 C C . HIS A 1 206 ? -1.299 -9.291 11.577 1.00 98.44 206 HIS A C 1
ATOM 1547 O O . HIS A 1 206 ? -1.870 -8.497 10.827 1.00 98.44 206 HIS A O 1
ATOM 1553 N N . VAL A 1 207 ? -0.635 -10.353 11.113 1.00 98.12 207 VAL A N 1
ATOM 1554 C CA . VAL A 1 207 ? -0.571 -10.681 9.687 1.00 98.12 207 VAL A CA 1
ATOM 1555 C C . VAL A 1 207 ? -1.973 -11.057 9.206 1.00 98.12 207 VAL A C 1
ATOM 1557 O O . VAL A 1 207 ? -2.588 -12.005 9.704 1.00 98.12 207 VAL A O 1
ATOM 1560 N N . GLY A 1 208 ? -2.500 -10.263 8.277 1.00 96.50 208 GLY A N 1
ATOM 1561 C CA . GLY A 1 208 ? -3.724 -10.579 7.555 1.00 96.50 208 GLY A CA 1
ATOM 1562 C C . GLY A 1 208 ? -3.418 -11.325 6.265 1.00 96.50 208 GLY A C 1
ATOM 1563 O O . GLY A 1 208 ? -2.567 -12.207 6.222 1.00 96.50 208 GLY A O 1
ATOM 1564 N N . GLU A 1 209 ? -4.134 -10.964 5.214 1.00 95.75 209 GLU A N 1
ATOM 1565 C CA . GLU A 1 209 ? -4.086 -11.634 3.917 1.00 95.75 209 GLU A CA 1
ATOM 1566 C C . GLU A 1 209 ? -3.934 -10.604 2.792 1.00 95.75 209 GLU A C 1
ATOM 1568 O O . GLU A 1 209 ? -4.456 -9.489 2.903 1.00 95.75 209 GLU A O 1
ATOM 1573 N N . LEU A 1 210 ? -3.232 -10.988 1.721 1.00 95.38 210 LEU A N 1
ATOM 1574 C CA . LEU A 1 210 ? -3.263 -10.300 0.428 1.00 95.38 210 LEU A CA 1
ATOM 1575 C C . LEU A 1 210 ? -4.560 -10.667 -0.298 1.00 95.38 210 LEU A C 1
ATOM 1577 O O . LEU A 1 210 ? -4.934 -11.839 -0.322 1.00 95.38 210 LEU A O 1
ATOM 1581 N N . ALA A 1 211 ? -5.238 -9.690 -0.899 1.00 95.56 211 ALA A N 1
ATOM 1582 C CA . ALA A 1 211 ? -6.534 -9.938 -1.534 1.00 95.56 211 ALA A CA 1
ATOM 1583 C C . ALA A 1 211 ? -6.376 -10.661 -2.871 1.00 95.56 211 ALA A C 1
ATOM 1585 O O . ALA A 1 211 ? -7.062 -11.647 -3.138 1.00 95.56 211 ALA A O 1
ATOM 1586 N N . PHE A 1 212 ? -5.439 -10.178 -3.687 1.00 94.62 212 PHE A N 1
ATOM 1587 C CA . PHE A 1 212 ? -5.160 -10.681 -5.023 1.00 94.62 212 PHE A CA 1
ATOM 1588 C C . PHE A 1 212 ? -3.668 -10.556 -5.324 1.00 94.62 212 PHE A C 1
ATOM 1590 O O . PHE A 1 212 ? -2.977 -9.707 -4.757 1.00 94.62 212 PHE A O 1
ATOM 1597 N N . ALA A 1 213 ? -3.186 -11.387 -6.246 1.00 94.88 213 ALA A N 1
ATOM 1598 C CA . ALA A 1 213 ? -1.946 -11.102 -6.949 1.00 94.88 213 ALA A CA 1
ATOM 1599 C C . ALA A 1 213 ? -2.218 -9.993 -7.977 1.00 94.88 213 ALA A C 1
ATOM 1601 O O . ALA A 1 213 ? -3.179 -10.133 -8.748 1.00 94.88 213 ALA A O 1
ATOM 1602 N N . PRO A 1 214 ? -1.420 -8.912 -8.000 1.00 95.44 214 PRO A N 1
ATOM 1603 C CA . PRO A 1 214 ? -1.632 -7.852 -8.966 1.00 95.44 214 PRO A CA 1
ATOM 1604 C C . PRO A 1 214 ? -1.601 -8.344 -10.411 1.00 95.44 214 PRO A C 1
ATOM 1606 O O . PRO A 1 214 ? -0.798 -9.192 -10.794 1.00 95.44 214 PRO A O 1
ATOM 1609 N N . SER A 1 215 ? -2.558 -7.863 -11.196 1.00 95.25 215 SER A N 1
ATOM 1610 C CA . SER A 1 215 ? -2.804 -8.275 -12.580 1.00 95.25 215 SER A CA 1
ATOM 1611 C C . SER A 1 215 ? -3.724 -7.259 -13.268 1.00 95.25 215 SER A C 1
ATOM 1613 O O . SER A 1 215 ? -4.285 -6.401 -12.586 1.00 95.25 215 SER A O 1
ATOM 1615 N N . PRO A 1 216 ? -3.969 -7.350 -14.587 1.00 93.38 216 PRO A N 1
ATOM 1616 C CA . PRO A 1 216 ? -4.919 -6.454 -15.251 1.00 93.38 216 PRO A CA 1
ATOM 1617 C C . PRO A 1 216 ? -6.342 -6.475 -14.656 1.00 93.38 216 PRO A C 1
ATOM 1619 O O . PRO A 1 216 ? -7.028 -5.454 -14.677 1.00 93.38 216 PRO A O 1
ATOM 1622 N N . ASP A 1 217 ? -6.784 -7.610 -14.104 1.00 93.69 217 ASP A N 1
ATOM 1623 C CA . ASP A 1 217 ? -8.111 -7.740 -13.482 1.00 93.69 217 ASP A CA 1
ATOM 1624 C C . ASP A 1 217 ? -8.142 -7.214 -12.034 1.00 93.69 217 ASP A C 1
ATOM 1626 O O . ASP A 1 217 ? -9.183 -6.764 -11.550 1.00 93.69 217 ASP A O 1
ATOM 1630 N N . HIS A 1 218 ? -6.993 -7.232 -11.353 1.00 94.75 218 HIS A N 1
ATOM 1631 C CA . HIS A 1 218 ? -6.812 -6.773 -9.974 1.00 94.75 218 HIS A CA 1
ATOM 1632 C C . HIS A 1 218 ? -5.531 -5.930 -9.884 1.00 94.75 218 HIS A C 1
ATOM 1634 O O . HIS A 1 218 ? -4.512 -6.418 -9.406 1.00 94.75 218 HIS A O 1
ATOM 1640 N N . PRO A 1 219 ? -5.527 -4.692 -10.404 1.00 96.00 219 PRO A N 1
ATOM 1641 C CA . PRO A 1 219 ? -4.293 -3.928 -10.614 1.00 96.00 219 PRO A CA 1
ATOM 1642 C C . PRO A 1 219 ? -3.699 -3.345 -9.329 1.00 96.00 219 PRO A C 1
ATOM 1644 O O . PRO A 1 219 ? -2.537 -2.959 -9.307 1.00 96.00 219 PRO A O 1
ATOM 1647 N N . ASP A 1 220 ? -4.497 -3.252 -8.268 1.00 96.88 220 ASP A N 1
ATOM 1648 C CA . ASP A 1 220 ? -4.144 -2.576 -7.024 1.00 96.88 220 ASP A CA 1
ATOM 1649 C C . ASP A 1 220 ? -3.535 -3.567 -6.008 1.00 96.88 220 ASP A C 1
ATOM 1651 O O . ASP A 1 220 ? -3.983 -4.712 -5.908 1.00 96.88 220 ASP A O 1
ATOM 1655 N N . LEU A 1 221 ? -2.573 -3.131 -5.180 1.00 97.75 221 LEU A N 1
ATOM 1656 C CA . LEU A 1 221 ? -2.116 -3.941 -4.043 1.00 97.75 221 LEU A CA 1
ATOM 1657 C C . LEU A 1 221 ? -3.036 -3.716 -2.842 1.00 97.75 221 LEU A C 1
ATOM 1659 O O . LEU A 1 221 ? -3.158 -2.605 -2.322 1.00 97.75 221 LEU A O 1
ATOM 1663 N N . GLN A 1 222 ? -3.659 -4.793 -2.376 1.00 98.06 222 GLN A N 1
ATOM 1664 C CA . GLN A 1 222 ? -4.673 -4.754 -1.329 1.00 98.06 222 GLN A CA 1
ATOM 1665 C C . GLN A 1 222 ? -4.428 -5.851 -0.306 1.00 98.06 222 GLN A C 1
ATOM 1667 O O . GLN A 1 222 ? -4.191 -7.008 -0.662 1.00 98.06 222 GLN A O 1
ATOM 1672 N N . PHE A 1 223 ? -4.509 -5.498 0.972 1.00 98.38 223 PHE A N 1
ATOM 1673 C CA . PHE A 1 223 ? -4.301 -6.449 2.051 1.00 98.38 223 PHE A CA 1
ATOM 1674 C C . PHE A 1 223 ? -4.982 -6.034 3.346 1.00 98.38 223 PHE A C 1
ATOM 1676 O O . PHE A 1 223 ? -5.515 -4.932 3.490 1.00 98.38 223 PHE A O 1
ATOM 1683 N N . THR A 1 224 ? -4.960 -6.945 4.311 1.00 98.44 224 THR A N 1
ATOM 1684 C CA . THR A 1 224 ? -5.502 -6.718 5.649 1.00 98.44 224 THR A CA 1
ATOM 1685 C C . THR A 1 224 ? -4.432 -6.819 6.734 1.00 98.44 224 THR A C 1
ATOM 1687 O O . THR A 1 224 ? -3.424 -7.510 6.588 1.00 98.44 224 THR A O 1
ATOM 1690 N N . ILE A 1 225 ? -4.668 -6.131 7.850 1.00 98.50 225 ILE A N 1
ATOM 1691 C CA . ILE A 1 225 ? -3.903 -6.239 9.096 1.00 98.50 225 ILE A CA 1
ATOM 1692 C C . ILE A 1 225 ? -4.891 -6.611 10.197 1.00 98.50 225 ILE A C 1
ATOM 1694 O O . ILE A 1 225 ? -5.843 -5.872 10.462 1.00 98.50 225 ILE A O 1
ATOM 1698 N N . ARG A 1 226 ? -4.671 -7.760 10.835 1.00 98.31 226 ARG A N 1
ATOM 1699 C CA . ARG A 1 226 ? -5.511 -8.264 11.928 1.00 98.31 226 ARG A CA 1
ATOM 1700 C C . ARG A 1 226 ? -5.125 -7.624 13.255 1.00 98.31 226 ARG A C 1
ATOM 1702 O O . ARG A 1 226 ? -4.006 -7.141 13.434 1.00 98.31 226 ARG A O 1
ATOM 1709 N N . ASN A 1 227 ? -6.048 -7.669 14.211 1.00 97.38 227 ASN A N 1
ATOM 1710 C CA . ASN A 1 227 ? -5.853 -7.139 15.558 1.00 97.38 227 ASN A CA 1
ATOM 1711 C C . ASN A 1 227 ? -5.289 -5.703 15.542 1.00 97.38 227 ASN A C 1
ATOM 1713 O O . ASN A 1 227 ? -4.359 -5.384 16.291 1.00 97.38 227 ASN A O 1
ATOM 1717 N N . PHE A 1 228 ? -5.783 -4.857 14.630 1.00 97.75 228 PHE A N 1
ATOM 1718 C CA . PHE A 1 228 ? -5.173 -3.555 14.347 1.00 97.75 228 PHE A CA 1
ATOM 1719 C C . PHE A 1 228 ? -5.186 -2.648 15.580 1.00 97.75 228 PHE A C 1
ATOM 1721 O O . PHE A 1 228 ? -4.182 -2.003 15.878 1.00 97.75 228 PHE A O 1
ATOM 1728 N N . SER A 1 229 ? -6.268 -2.671 16.368 1.00 96.88 229 SER A N 1
ATOM 1729 C CA . SER A 1 229 ? -6.381 -1.888 17.607 1.00 96.88 229 SER A CA 1
ATOM 1730 C C . SER A 1 229 ? -5.329 -2.233 18.668 1.00 96.88 229 SER A C 1
ATOM 1732 O O . SER A 1 229 ? -5.167 -1.491 19.637 1.00 96.88 229 SER A O 1
ATOM 1734 N N . ARG A 1 230 ? -4.619 -3.355 18.496 1.00 97.38 230 ARG A N 1
ATOM 1735 C CA . ARG A 1 230 ? -3.606 -3.876 19.420 1.00 97.38 230 ARG A CA 1
ATOM 1736 C C . ARG A 1 230 ? -2.181 -3.707 18.903 1.00 97.38 230 ARG A C 1
ATOM 1738 O O . ARG A 1 230 ? -1.262 -4.262 19.504 1.00 97.38 230 ARG A O 1
ATOM 1745 N N . LEU A 1 231 ? -1.983 -2.991 17.794 1.00 98.25 231 LEU A N 1
ATOM 1746 C CA . LEU A 1 231 ? -0.642 -2.735 17.279 1.00 98.25 231 LEU A CA 1
ATOM 1747 C C . LEU A 1 231 ? 0.237 -2.032 18.334 1.00 98.25 231 LEU A C 1
ATOM 1749 O O . LEU A 1 231 ? -0.249 -1.171 19.074 1.00 98.25 231 LEU A O 1
ATOM 1753 N N . PRO A 1 232 ? 1.540 -2.365 18.421 1.00 97.69 232 PRO A N 1
ATOM 1754 C CA . PRO A 1 232 ? 2.434 -1.763 19.405 1.00 97.69 232 PRO A CA 1
ATOM 1755 C C . PRO A 1 232 ? 2.523 -0.242 19.259 1.00 97.69 232 PRO A C 1
ATOM 1757 O O . PRO A 1 232 ? 2.969 0.231 18.225 1.00 97.69 232 PRO A O 1
ATOM 1760 N N . GLY A 1 233 ? 2.178 0.496 20.320 1.00 95.38 233 GLY A N 1
ATOM 1761 C CA . GLY A 1 233 ? 2.222 1.965 20.358 1.00 95.38 233 GLY A CA 1
ATOM 1762 C C . GLY A 1 233 ? 0.892 2.640 20.015 1.00 95.38 233 GLY A C 1
ATOM 1763 O O . GLY A 1 233 ? 0.687 3.794 20.393 1.00 95.38 233 GLY A O 1
ATOM 1764 N N . LEU A 1 234 ? -0.046 1.911 19.402 1.00 96.69 234 LEU A N 1
ATOM 1765 C CA . LEU A 1 234 ? -1.352 2.442 19.044 1.00 96.69 234 LEU A CA 1
ATOM 1766 C C . LEU A 1 234 ? -2.228 2.593 20.288 1.00 96.69 234 LEU A C 1
ATOM 1768 O O . LEU A 1 234 ? -2.457 1.637 21.028 1.00 96.69 234 LEU A O 1
ATOM 1772 N N . THR A 1 235 ? -2.737 3.803 20.510 1.00 94.12 235 THR A N 1
ATOM 1773 C CA . THR A 1 235 ? -3.630 4.094 21.637 1.00 94.12 235 THR A CA 1
ATOM 1774 C C . THR A 1 235 ? -5.007 4.506 21.115 1.00 94.12 235 THR A C 1
ATOM 1776 O O . THR A 1 235 ? -5.125 5.589 20.536 1.00 94.12 235 THR A O 1
ATOM 1779 N N . PRO A 1 236 ? -6.055 3.679 21.298 1.00 93.44 236 PRO A N 1
ATOM 1780 C CA . PRO A 1 236 ? -7.417 4.074 20.960 1.00 93.44 236 PRO A CA 1
ATOM 1781 C C . PRO A 1 236 ? -7.896 5.211 21.869 1.00 93.44 236 PRO A C 1
ATOM 1783 O O . PRO A 1 236 ? -7.547 5.272 23.050 1.00 93.44 236 PRO A O 1
ATOM 1786 N N . PHE A 1 237 ? -8.751 6.078 21.339 1.00 93.25 237 PHE A N 1
ATOM 1787 C CA . PHE A 1 237 ? -9.458 7.103 22.108 1.00 93.25 237 PHE A CA 1
ATOM 1788 C C . PHE A 1 237 ? -10.926 7.166 21.691 1.00 93.25 237 PHE A C 1
ATOM 1790 O O . PHE A 1 237 ? -11.295 6.622 20.659 1.00 93.25 237 PHE A O 1
ATOM 1797 N N . GLU A 1 238 ? -11.778 7.809 22.486 1.00 92.06 238 GLU A N 1
ATOM 1798 C CA . GLU A 1 238 ? -13.179 8.010 22.109 1.00 92.06 238 GLU A CA 1
ATOM 1799 C C . GLU A 1 238 ? -13.352 9.312 21.315 1.00 92.06 238 GLU A C 1
ATOM 1801 O O . GLU A 1 238 ? -12.885 10.374 21.734 1.00 92.06 238 GLU A O 1
ATOM 1806 N N . LEU A 1 239 ? -14.054 9.236 20.186 1.00 89.69 239 LEU A N 1
ATOM 1807 C CA . LEU A 1 239 ? -14.474 10.365 19.361 1.00 89.69 239 LEU A CA 1
ATOM 1808 C C . LEU A 1 239 ? -15.938 10.156 18.974 1.00 89.69 239 LEU A C 1
ATOM 1810 O O . LEU A 1 239 ? -16.279 9.150 18.362 1.00 89.69 239 LEU A O 1
ATOM 1814 N N . ASP A 1 240 ? -16.811 11.078 19.378 1.00 87.50 240 ASP A N 1
ATOM 1815 C CA . ASP A 1 240 ? -18.258 11.014 19.120 1.00 87.50 240 ASP A CA 1
ATOM 1816 C C . ASP A 1 240 ? -18.932 9.695 19.560 1.00 87.50 240 ASP A C 1
ATOM 1818 O O . ASP A 1 240 ? -19.913 9.244 18.974 1.00 87.50 240 ASP A O 1
ATOM 1822 N N . GLY A 1 241 ? -18.421 9.089 20.638 1.00 85.38 241 GLY A N 1
ATOM 1823 C CA . GLY A 1 241 ? -18.919 7.820 21.183 1.00 85.38 241 GLY A CA 1
ATOM 1824 C C . GLY A 1 241 ? -18.374 6.570 20.486 1.00 85.38 241 GLY A C 1
ATOM 1825 O O . GLY A 1 241 ? -18.746 5.460 20.865 1.00 85.38 241 GLY A O 1
ATOM 1826 N N . GLU A 1 242 ? -17.478 6.735 19.514 1.00 87.69 242 GLU A N 1
ATOM 1827 C CA . GLU A 1 242 ? -16.799 5.649 18.810 1.00 87.69 242 GLU A CA 1
ATOM 1828 C C . GLU A 1 242 ? -15.320 5.561 19.187 1.00 87.69 242 GLU A C 1
ATOM 1830 O O . GLU A 1 242 ? -14.697 6.551 19.568 1.00 87.69 242 GLU A O 1
ATOM 1835 N N . ILE A 1 243 ? -14.739 4.365 19.060 1.00 89.00 243 ILE A N 1
ATOM 1836 C CA . ILE A 1 243 ? -13.289 4.188 19.204 1.00 89.00 243 ILE A CA 1
ATOM 1837 C C . ILE A 1 243 ? -12.609 4.724 17.950 1.00 89.00 243 ILE A C 1
ATOM 1839 O O . ILE A 1 243 ? -12.874 4.240 16.857 1.00 89.00 243 ILE A O 1
ATOM 1843 N N . ALA A 1 244 ? -11.691 5.663 18.117 1.00 94.12 244 ALA A N 1
ATOM 1844 C CA . ALA A 1 244 ? -10.928 6.263 17.046 1.00 94.12 244 ALA A CA 1
ATOM 1845 C C . ALA A 1 244 ? -9.419 6.077 17.227 1.00 94.12 244 ALA A C 1
ATOM 1847 O O . ALA A 1 244 ? -8.914 5.875 18.336 1.00 94.12 244 ALA A O 1
ATOM 1848 N N . PHE A 1 245 ? -8.698 6.193 16.112 1.00 95.31 245 PHE A N 1
ATOM 1849 C CA . PHE A 1 245 ? -7.242 6.086 16.054 1.00 95.31 245 PHE A CA 1
ATOM 1850 C C . PHE A 1 245 ? -6.624 7.309 15.379 1.00 95.31 245 PHE A C 1
ATOM 1852 O O . PHE A 1 245 ? -7.209 7.907 14.473 1.00 95.31 245 PHE A O 1
ATOM 1859 N N . SER A 1 246 ? -5.422 7.675 15.817 1.00 96.62 246 SER A N 1
ATOM 1860 C CA . SER A 1 246 ? -4.571 8.646 15.129 1.00 96.62 246 SER A CA 1
ATOM 1861 C C . SER A 1 246 ? -3.163 8.084 15.046 1.00 96.62 246 SER A C 1
ATOM 1863 O O . SER A 1 246 ? -2.674 7.513 16.017 1.00 96.62 246 SER A O 1
ATOM 1865 N N . TYR A 1 247 ? -2.543 8.215 13.882 1.00 97.81 247 TYR A N 1
ATOM 1866 C CA . TYR A 1 247 ? -1.207 7.705 13.594 1.00 97.81 247 TYR A CA 1
ATOM 1867 C C . TYR A 1 247 ? -0.666 8.399 12.341 1.00 97.81 247 TYR A C 1
ATOM 1869 O O . TYR A 1 247 ? -1.437 8.885 11.503 1.00 97.81 247 TYR A O 1
ATOM 1877 N N . ASN A 1 248 ? 0.656 8.473 12.204 1.00 98.06 248 ASN A N 1
ATOM 1878 C CA . ASN A 1 248 ? 1.266 8.906 10.947 1.00 98.06 248 ASN A CA 1
ATOM 1879 C C . ASN A 1 248 ? 1.540 7.683 10.076 1.00 98.06 248 ASN A C 1
ATOM 1881 O O . ASN A 1 248 ? 1.773 6.585 10.588 1.00 98.06 248 ASN A O 1
ATOM 1885 N N . ILE A 1 249 ? 1.528 7.882 8.762 1.00 97.94 249 ILE A N 1
ATOM 1886 C CA . ILE A 1 249 ? 1.910 6.850 7.810 1.00 97.94 249 ILE A CA 1
ATOM 1887 C C . ILE A 1 249 ? 3.054 7.316 6.925 1.00 97.94 249 ILE A C 1
ATOM 1889 O O . ILE A 1 249 ? 3.164 8.499 6.589 1.00 97.94 249 ILE A O 1
ATOM 1893 N N . ARG A 1 250 ? 3.877 6.359 6.518 1.00 97.75 250 ARG A N 1
ATOM 1894 C CA . ARG A 1 250 ? 4.778 6.482 5.374 1.00 97.75 250 ARG A CA 1
ATOM 1895 C C . ARG A 1 250 ? 4.512 5.327 4.438 1.00 97.75 250 ARG A C 1
ATOM 1897 O O . ARG A 1 250 ? 4.224 4.235 4.917 1.00 97.75 250 ARG A O 1
ATOM 1904 N N . ALA A 1 251 ? 4.626 5.553 3.145 1.00 98.12 251 ALA A N 1
ATOM 1905 C CA . ALA A 1 251 ? 4.496 4.492 2.171 1.00 98.12 251 ALA A CA 1
ATOM 1906 C C . ALA A 1 251 ? 5.585 4.586 1.111 1.00 98.12 251 ALA A C 1
ATOM 1908 O O . ALA A 1 251 ? 6.175 5.649 0.916 1.00 98.12 251 ALA A O 1
ATOM 1909 N N . TYR A 1 252 ? 5.865 3.449 0.495 1.00 97.94 252 TYR A N 1
ATOM 1910 C CA . TYR A 1 252 ? 6.899 3.270 -0.507 1.00 97.94 252 TYR A CA 1
ATOM 1911 C C . TYR A 1 252 ? 6.408 2.267 -1.542 1.00 97.94 252 TYR A C 1
ATOM 1913 O O . TYR A 1 252 ? 5.818 1.251 -1.158 1.00 97.94 252 TYR A O 1
ATOM 1921 N N . ALA A 1 253 ? 6.727 2.514 -2.806 1.00 98.19 253 ALA A N 1
ATOM 1922 C CA . ALA A 1 253 ? 6.628 1.542 -3.883 1.00 98.19 253 ALA A CA 1
ATOM 1923 C C . ALA A 1 253 ? 7.831 1.694 -4.823 1.00 98.19 253 ALA A C 1
ATOM 1925 O O . ALA A 1 253 ? 8.180 2.812 -5.193 1.00 98.19 253 ALA A O 1
ATOM 1926 N N . GLY A 1 254 ? 8.487 0.595 -5.187 1.00 97.38 254 GLY A N 1
ATOM 1927 C CA . GLY A 1 254 ? 9.681 0.664 -6.028 1.00 97.38 254 GLY A CA 1
ATOM 1928 C C . GLY A 1 254 ? 10.502 -0.618 -6.061 1.00 97.38 254 GLY A C 1
ATOM 1929 O O . GLY A 1 254 ? 10.193 -1.594 -5.371 1.00 97.38 254 GLY A O 1
ATOM 1930 N N . SER A 1 255 ? 11.583 -0.576 -6.838 1.00 96.19 255 SER A N 1
ATOM 1931 C CA . SER A 1 255 ? 12.574 -1.642 -6.987 1.00 96.19 255 SER A CA 1
ATOM 1932 C C . SER A 1 255 ? 13.979 -1.054 -7.042 1.00 96.19 255 SER A C 1
ATOM 1934 O O . SER A 1 255 ? 14.189 0.009 -7.614 1.00 96.19 255 SER A O 1
ATOM 1936 N N . LEU A 1 256 ? 14.970 -1.760 -6.494 1.00 92.75 256 LEU A N 1
ATOM 1937 C CA . LEU A 1 256 ? 16.374 -1.352 -6.641 1.00 92.75 256 LEU A CA 1
ATOM 1938 C C . LEU A 1 256 ? 16.988 -1.841 -7.961 1.00 92.75 256 LEU A C 1
ATOM 1940 O O . LEU A 1 256 ? 18.073 -1.387 -8.329 1.00 92.75 256 LEU A O 1
ATOM 1944 N N . ASP A 1 257 ? 16.326 -2.777 -8.644 1.00 94.50 257 ASP A N 1
ATOM 1945 C CA . ASP A 1 257 ? 16.862 -3.460 -9.822 1.00 94.50 257 ASP A CA 1
ATOM 1946 C C . ASP A 1 257 ? 16.227 -2.995 -11.142 1.00 94.50 257 ASP A C 1
ATOM 1948 O O . ASP A 1 257 ? 16.712 -3.388 -12.202 1.00 94.50 257 ASP A O 1
ATOM 1952 N N . ASP A 1 258 ? 15.163 -2.182 -11.123 1.00 92.31 258 ASP A N 1
ATOM 1953 C CA . ASP A 1 258 ? 14.402 -1.897 -12.348 1.00 92.31 258 ASP A CA 1
ATOM 1954 C C . ASP A 1 258 ? 15.122 -0.948 -13.318 1.00 92.31 258 ASP A C 1
ATOM 1956 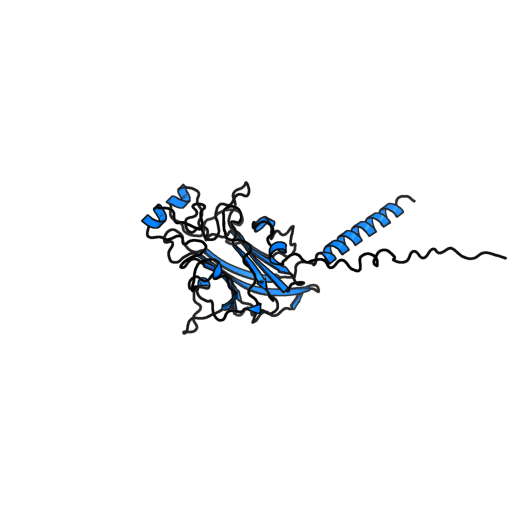O O . ASP A 1 258 ? 14.970 -1.099 -14.527 1.00 92.31 258 ASP A O 1
ATOM 1960 N N . VAL A 1 259 ? 15.940 -0.007 -12.823 1.00 94.31 259 VAL A N 1
ATOM 1961 C CA . VAL A 1 259 ? 16.714 1.001 -13.584 1.00 94.31 259 VAL A CA 1
ATOM 1962 C C . VAL A 1 259 ? 15.878 1.961 -14.460 1.00 94.31 259 VAL A C 1
ATOM 1964 O O . VAL A 1 259 ? 16.368 3.028 -14.845 1.00 94.31 259 VAL A O 1
ATOM 1967 N N . VAL A 1 260 ? 14.645 1.607 -14.813 1.00 95.81 260 VAL A N 1
ATOM 1968 C CA . VAL A 1 260 ? 13.796 2.298 -15.792 1.00 95.81 260 VAL A CA 1
ATOM 1969 C C . VAL A 1 260 ? 12.718 3.151 -15.147 1.00 95.81 260 VAL A C 1
ATOM 1971 O O . VAL A 1 260 ? 12.178 4.025 -15.830 1.00 95.81 260 VAL A O 1
ATOM 1974 N N . ALA A 1 261 ? 12.446 2.942 -13.861 1.00 96.00 261 ALA A N 1
ATOM 1975 C CA . ALA A 1 261 ? 11.550 3.749 -13.059 1.00 96.00 261 ALA A CA 1
ATOM 1976 C C . ALA A 1 261 ? 12.270 4.240 -11.792 1.00 96.00 261 ALA A C 1
ATOM 1978 O O . ALA A 1 261 ? 13.311 3.734 -11.388 1.00 96.00 261 ALA A O 1
ATOM 1979 N N . GLY A 1 262 ? 11.767 5.323 -11.215 1.00 95.31 262 GLY A N 1
ATOM 1980 C CA . GLY A 1 262 ? 12.102 5.715 -9.855 1.00 95.31 262 GLY A CA 1
ATOM 1981 C C . GLY A 1 262 ? 11.160 5.046 -8.865 1.00 95.31 262 GLY A C 1
ATOM 1982 O O . GLY A 1 262 ? 10.331 4.211 -9.214 1.00 95.31 262 GLY A O 1
ATOM 1983 N N . GLU A 1 263 ? 11.244 5.489 -7.625 1.00 95.31 263 GLU A N 1
ATOM 1984 C CA . GLU A 1 263 ? 10.397 5.033 -6.538 1.00 95.31 263 GLU A CA 1
ATOM 1985 C C . GLU A 1 263 ? 9.343 6.079 -6.182 1.00 95.31 263 GLU A C 1
ATOM 1987 O O . GLU A 1 263 ? 9.578 7.287 -6.279 1.00 95.31 263 GLU A O 1
ATOM 1992 N N . ASP A 1 264 ? 8.203 5.599 -5.702 1.00 95.50 264 ASP A N 1
ATOM 1993 C CA . ASP A 1 264 ? 7.158 6.426 -5.120 1.00 95.50 264 ASP A CA 1
ATOM 1994 C C . ASP A 1 264 ? 7.277 6.433 -3.591 1.00 95.50 264 ASP A C 1
ATOM 1996 O O . ASP A 1 264 ? 7.545 5.405 -2.953 1.00 95.50 264 ASP A O 1
ATOM 2000 N N . GLN A 1 265 ? 7.096 7.605 -2.987 1.00 94.75 265 GLN A N 1
ATOM 2001 C CA . GLN A 1 265 ? 7.193 7.815 -1.550 1.00 94.75 265 GLN A CA 1
ATOM 2002 C C . GLN A 1 265 ? 6.110 8.768 -1.062 1.00 94.75 265 GLN A C 1
ATOM 2004 O O . GLN A 1 265 ? 6.080 9.947 -1.408 1.00 94.75 265 GLN A O 1
ATOM 2009 N N . PHE A 1 266 ? 5.319 8.295 -0.103 1.00 94.38 266 PHE A N 1
ATOM 2010 C CA . PHE A 1 266 ? 4.249 9.076 0.500 1.00 94.38 266 PHE A CA 1
ATOM 2011 C C . PHE A 1 266 ? 4.447 9.245 2.005 1.00 94.38 266 PHE A C 1
ATOM 2013 O O . PHE A 1 266 ? 4.962 8.371 2.707 1.00 94.38 266 PHE A O 1
ATOM 2020 N N . SER A 1 267 ? 3.998 10.380 2.538 1.00 95.31 267 SER A N 1
ATOM 2021 C CA . SER A 1 267 ? 3.863 10.604 3.977 1.00 95.31 267 SER A CA 1
ATOM 2022 C C . SER A 1 267 ? 2.549 11.306 4.273 1.00 95.31 267 SER A C 1
ATOM 2024 O O . SER A 1 267 ? 2.242 12.351 3.704 1.00 95.31 267 SER A O 1
ATOM 2026 N N . GLY A 1 268 ? 1.791 10.752 5.211 1.00 95.06 268 GLY A N 1
ATOM 2027 C CA . GLY A 1 268 ? 0.475 11.260 5.564 1.00 95.06 268 GLY A CA 1
ATOM 2028 C C . GLY A 1 268 ? 0.164 11.074 7.034 1.00 95.06 268 GLY A C 1
ATOM 2029 O O . GLY A 1 268 ? 0.929 10.493 7.803 1.00 95.06 268 GLY A O 1
ATOM 2030 N N . GLN A 1 269 ? -0.990 11.587 7.431 1.00 96.25 269 GLN A N 1
ATOM 2031 C CA . GLN A 1 269 ? -1.457 11.492 8.800 1.00 96.25 269 GLN A CA 1
ATOM 2032 C C . GLN A 1 269 ? -2.932 11.132 8.817 1.00 96.25 269 GLN A C 1
ATOM 2034 O O . GLN A 1 269 ? -3.746 11.755 8.137 1.00 96.25 269 GLN A O 1
ATOM 2039 N N . VAL A 1 270 ? -3.267 10.165 9.661 1.00 95.75 270 VAL A N 1
ATOM 2040 C CA . VAL A 1 270 ? -4.639 9.784 9.966 1.00 95.75 270 VAL A CA 1
ATOM 2041 C C . VAL A 1 270 ? -5.007 10.400 11.309 1.00 95.75 270 VAL A C 1
ATOM 2043 O O . VAL A 1 270 ? -4.291 10.228 12.297 1.00 95.75 270 VAL A O 1
ATOM 2046 N N . ARG A 1 271 ? -6.114 11.147 11.351 1.00 91.69 271 ARG A N 1
ATOM 2047 C CA . ARG A 1 271 ? -6.636 11.763 12.577 1.00 91.69 271 ARG A CA 1
ATOM 2048 C C . ARG A 1 271 ? -8.061 11.307 12.819 1.00 91.69 271 ARG A C 1
ATOM 2050 O O . ARG A 1 271 ? -8.932 11.592 12.005 1.00 91.69 271 ARG A O 1
ATOM 2057 N N . GLY A 1 272 ? -8.292 10.664 13.957 1.00 85.38 272 GLY A N 1
ATOM 2058 C CA . GLY A 1 272 ? -9.639 10.299 14.388 1.00 85.38 272 GLY A CA 1
ATOM 2059 C C . GLY A 1 272 ? -10.344 9.333 13.444 1.00 85.38 272 GLY A C 1
ATOM 2060 O O . GLY A 1 272 ? -11.539 9.484 13.215 1.00 85.38 272 GLY A O 1
ATOM 2061 N N . GLN A 1 273 ? -9.623 8.353 12.894 1.00 89.19 273 GLN A N 1
ATOM 2062 C CA . GLN A 1 273 ? -10.263 7.301 12.112 1.00 89.19 273 GLN A CA 1
ATOM 2063 C C . GLN A 1 273 ? -11.194 6.505 13.017 1.00 89.19 273 GLN A C 1
ATOM 2065 O O . GLN A 1 273 ? -10.734 5.764 13.883 1.00 89.19 273 GLN A O 1
ATOM 2070 N N . ILE A 1 274 ? -12.488 6.682 12.791 1.00 88.62 274 ILE A N 1
ATOM 2071 C CA . ILE A 1 274 ? -13.571 5.933 13.420 1.00 88.62 274 ILE A CA 1
ATOM 2072 C C . ILE A 1 274 ? -13.884 4.667 12.611 1.00 88.62 274 ILE A C 1
ATOM 2074 O O . ILE A 1 274 ? -13.619 4.625 11.406 1.00 88.62 274 ILE A O 1
ATOM 2078 N N . PRO A 1 275 ? -14.445 3.622 13.238 1.00 85.06 275 PRO A N 1
ATOM 2079 C CA . PRO A 1 275 ? -14.666 2.345 12.588 1.00 85.06 275 PRO A CA 1
ATOM 2080 C C . PRO A 1 275 ? -15.801 2.446 11.573 1.00 85.06 275 PRO A C 1
ATOM 2082 O O . PRO A 1 275 ? -16.674 3.316 11.652 1.00 85.06 275 PRO A O 1
ATOM 2085 N N . ILE A 1 276 ? -15.817 1.524 10.621 1.00 82.94 276 ILE A N 1
ATOM 2086 C CA . ILE A 1 276 ? -16.961 1.342 9.735 1.00 82.94 276 ILE A CA 1
ATOM 2087 C C . ILE A 1 276 ? -18.141 0.823 10.574 1.00 82.94 276 ILE A C 1
ATOM 2089 O O . ILE A 1 276 ? -17.964 -0.122 11.346 1.00 82.94 276 ILE A O 1
ATOM 2093 N N . PRO A 1 277 ? -19.347 1.411 10.448 1.00 74.00 277 PRO A N 1
ATOM 2094 C CA . PRO A 1 277 ? -20.519 0.923 11.163 1.00 74.00 277 PRO A CA 1
ATOM 2095 C C . PRO A 1 277 ? -20.825 -0.530 10.798 1.00 74.00 277 PRO A C 1
ATOM 2097 O O . PRO A 1 277 ? -20.867 -0.883 9.618 1.00 74.00 277 PRO A O 1
ATOM 2100 N N . GLU A 1 278 ? -21.118 -1.361 11.797 1.00 71.00 278 GLU A N 1
ATOM 2101 C CA . GLU A 1 278 ? -21.523 -2.742 11.539 1.00 71.00 278 GLU A CA 1
ATOM 2102 C C . GLU A 1 278 ? -22.796 -2.798 10.661 1.00 71.00 278 GLU A C 1
ATOM 2104 O O . GLU A 1 278 ? -23.690 -1.951 10.804 1.00 71.00 278 GLU A O 1
ATOM 2109 N N . PRO A 1 279 ? -22.960 -3.822 9.797 1.00 66.50 279 PRO A N 1
ATOM 2110 C CA . PRO A 1 279 ? -24.129 -3.950 8.919 1.00 66.50 279 PRO A CA 1
ATOM 2111 C C . PRO A 1 279 ? -25.473 -3.909 9.666 1.00 66.50 279 PRO A C 1
ATOM 2113 O O . PRO A 1 279 ? -26.470 -3.396 9.152 1.00 66.50 279 PRO A O 1
ATOM 2116 N N . THR A 1 280 ? -25.504 -4.412 10.903 1.00 62.41 280 THR A N 1
ATOM 2117 C CA . THR A 1 280 ? -26.690 -4.384 11.773 1.00 62.41 280 THR A CA 1
ATOM 2118 C C . THR A 1 280 ? -27.107 -2.957 12.123 1.00 62.41 280 THR A C 1
ATOM 2120 O O . THR A 1 280 ? -28.302 -2.656 12.161 1.00 62.41 280 THR A O 1
ATOM 2123 N N . THR A 1 281 ? -26.142 -2.057 12.319 1.00 62.19 281 THR A N 1
ATOM 2124 C CA . THR A 1 281 ? -26.391 -0.633 12.560 1.00 62.19 281 THR A CA 1
ATOM 2125 C C . THR A 1 281 ? -27.060 -0.006 11.340 1.00 62.19 281 THR A C 1
ATOM 2127 O O . THR A 1 281 ? -28.101 0.633 11.480 1.00 62.19 281 THR A O 1
ATOM 2130 N N . LEU A 1 282 ? -26.565 -0.282 10.129 1.00 59.75 282 LEU A N 1
ATOM 2131 C CA . LEU A 1 282 ? -27.190 0.202 8.890 1.00 59.75 282 LEU A CA 1
ATOM 2132 C C . LEU A 1 282 ? -28.627 -0.323 8.721 1.00 59.75 282 LEU A C 1
ATOM 2134 O O . LEU A 1 282 ? -29.542 0.448 8.419 1.00 59.75 282 LEU A O 1
ATOM 2138 N N . LEU A 1 283 ? -28.858 -1.613 8.987 1.00 64.06 283 LEU A N 1
ATOM 2139 C CA . LEU A 1 283 ? -30.195 -2.221 8.960 1.00 64.06 283 LEU A CA 1
ATOM 2140 C C . LEU A 1 2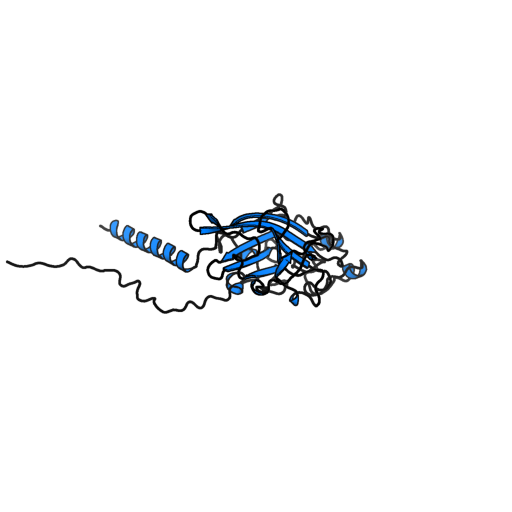83 ? -31.156 -1.575 9.968 1.00 64.06 283 LEU A C 1
ATOM 2142 O O . LEU A 1 283 ? -32.309 -1.299 9.628 1.00 64.06 283 LEU A O 1
ATOM 2146 N N . LEU A 1 284 ? -30.693 -1.291 11.189 1.00 63.41 284 LEU A N 1
ATOM 2147 C CA . LEU A 1 284 ? -31.472 -0.594 12.217 1.00 63.41 284 LEU A CA 1
ATOM 2148 C C . LEU A 1 284 ? -31.864 0.822 11.782 1.00 63.41 284 LEU A C 1
ATOM 2150 O O . LEU A 1 284 ? -33.004 1.238 12.011 1.00 63.41 284 LEU A O 1
ATOM 2154 N N . TRP A 1 285 ? -30.962 1.552 11.127 1.00 65.69 285 TRP A N 1
ATOM 2155 C CA . TRP A 1 285 ? -31.223 2.912 10.650 1.00 65.69 285 TRP A CA 1
ATOM 2156 C C . TRP A 1 285 ? -32.254 2.918 9.517 1.00 65.69 285 TRP A C 1
ATOM 2158 O O . TRP A 1 285 ? -33.238 3.663 9.576 1.00 65.69 285 TRP A O 1
ATOM 2168 N N . ILE A 1 286 ? -32.097 2.023 8.536 1.00 67.31 286 ILE A N 1
ATOM 2169 C CA . ILE A 1 286 ? -33.054 1.853 7.430 1.00 67.31 286 ILE A CA 1
ATOM 2170 C C . ILE A 1 286 ? -34.426 1.425 7.969 1.00 67.31 286 ILE A C 1
ATOM 2172 O O . ILE A 1 286 ? -35.452 2.013 7.611 1.00 67.31 286 ILE A O 1
ATOM 2176 N N . GLY A 1 287 ? -34.457 0.441 8.871 1.00 67.69 287 GLY A N 1
ATOM 2177 C CA . GLY A 1 287 ? -35.689 -0.040 9.496 1.00 67.69 287 GLY A CA 1
ATOM 2178 C C . GLY A 1 287 ? -36.419 1.053 10.281 1.00 67.69 287 GLY A C 1
ATOM 2179 O O . GLY A 1 287 ? -37.640 1.194 10.163 1.00 67.69 287 GLY A O 1
ATOM 2180 N N . SER A 1 288 ? -35.678 1.881 11.022 1.00 69.19 288 SER A N 1
ATOM 2181 C CA . SER A 1 288 ? -36.230 3.010 11.782 1.00 69.19 288 SER A CA 1
ATOM 2182 C C . SER A 1 288 ? -36.829 4.082 10.864 1.00 69.19 288 SER A C 1
ATOM 2184 O O . SER A 1 288 ? -37.941 4.558 11.114 1.00 69.19 288 SER A O 1
ATOM 2186 N N . GLY A 1 289 ? -36.148 4.412 9.759 1.00 69.38 289 GLY A N 1
ATOM 2187 C CA . GLY A 1 289 ? -36.642 5.359 8.753 1.00 69.38 289 GLY A CA 1
ATOM 2188 C C . GLY A 1 289 ? -37.928 4.887 8.064 1.00 69.38 289 GLY A C 1
ATOM 2189 O O . GLY A 1 289 ? -38.903 5.640 7.973 1.00 69.38 289 GLY A O 1
ATOM 2190 N N . LEU A 1 290 ? -37.981 3.616 7.650 1.00 72.56 290 LEU A N 1
ATOM 2191 C CA . LEU A 1 290 ? -39.180 3.012 7.053 1.00 72.56 290 LEU A CA 1
ATOM 2192 C C . LEU A 1 290 ? -40.357 2.958 8.039 1.00 72.56 290 LEU A C 1
ATOM 2194 O O . LEU A 1 290 ? -41.500 3.242 7.661 1.00 72.56 290 LEU A O 1
ATOM 2198 N N . GLY A 1 291 ? -40.084 2.642 9.308 1.00 71.12 291 GLY A N 1
ATOM 2199 C CA . GLY A 1 291 ? -41.080 2.651 10.379 1.00 71.12 291 GLY A CA 1
ATOM 2200 C C . GLY A 1 291 ? -41.693 4.037 10.601 1.00 71.12 291 GLY A C 1
ATOM 2201 O O . GLY A 1 291 ? -42.920 4.176 10.644 1.00 71.12 291 GLY A O 1
ATOM 2202 N N . ALA A 1 292 ? -40.859 5.079 10.667 1.00 71.00 292 ALA A N 1
ATOM 2203 C CA . ALA A 1 292 ? -41.309 6.464 10.802 1.00 71.00 292 ALA A CA 1
ATOM 2204 C C . ALA A 1 292 ? -42.132 6.931 9.586 1.00 71.00 292 ALA A C 1
ATOM 2206 O O . ALA A 1 292 ? -43.197 7.531 9.758 1.00 71.00 292 ALA A O 1
ATOM 2207 N N . ALA A 1 293 ? -41.705 6.593 8.364 1.00 69.69 293 ALA A N 1
ATOM 2208 C CA . ALA A 1 293 ? -42.432 6.919 7.135 1.00 69.69 293 ALA A CA 1
ATOM 2209 C C . ALA A 1 293 ? -43.819 6.251 7.080 1.00 69.69 293 ALA A C 1
ATOM 2211 O O . ALA A 1 293 ? -44.812 6.895 6.727 1.00 69.69 293 ALA A O 1
ATOM 2212 N N . CYS A 1 294 ? -43.924 4.983 7.492 1.00 70.25 294 CYS A N 1
ATOM 2213 C CA . CYS A 1 294 ? -45.206 4.277 7.581 1.00 70.25 294 CYS A CA 1
ATOM 2214 C C . CYS A 1 294 ? -46.158 4.918 8.603 1.00 70.25 294 CYS A C 1
ATOM 2216 O O . CYS A 1 294 ? -47.357 5.049 8.339 1.00 70.25 294 CYS A O 1
ATOM 2218 N N . LEU A 1 295 ? -45.639 5.349 9.758 1.00 68.62 295 LEU A N 1
ATOM 2219 C CA . LEU A 1 295 ? -46.423 6.041 10.785 1.00 68.62 295 LEU A CA 1
ATOM 2220 C C . LEU A 1 295 ? -46.886 7.431 10.328 1.00 68.62 295 LEU A C 1
ATOM 2222 O O . LEU A 1 295 ? -48.041 7.793 10.561 1.00 68.62 295 LEU A O 1
ATOM 2226 N N . ALA A 1 296 ? -46.030 8.188 9.639 1.00 69.12 296 ALA A N 1
ATOM 2227 C CA . ALA A 1 296 ? -46.379 9.495 9.085 1.00 69.12 296 ALA A CA 1
ATOM 2228 C C . ALA A 1 296 ? -47.470 9.388 8.006 1.00 69.12 296 ALA A C 1
ATOM 2230 O O . ALA A 1 296 ? -48.443 10.140 8.035 1.00 69.12 296 ALA A O 1
ATOM 2231 N N . ARG A 1 297 ? -47.374 8.393 7.114 1.00 72.69 297 ARG A N 1
ATOM 2232 C CA . ARG A 1 297 ? -48.356 8.157 6.041 1.00 72.69 297 ARG A CA 1
ATOM 2233 C C . ARG A 1 297 ? -49.736 7.744 6.563 1.00 72.69 297 ARG A C 1
ATOM 2235 O O . ARG A 1 297 ? -50.743 8.038 5.932 1.00 72.69 297 ARG A O 1
ATOM 2242 N N . ARG A 1 298 ? -49.802 7.098 7.733 1.00 66.81 298 ARG A N 1
ATOM 2243 C CA . ARG A 1 298 ? -51.075 6.797 8.412 1.00 66.81 298 ARG A CA 1
ATOM 2244 C C . ARG A 1 298 ? -51.732 8.025 9.044 1.00 66.81 298 ARG A C 1
ATOM 2246 O O . ARG A 1 298 ? -52.944 8.022 9.209 1.00 66.81 298 ARG A O 1
ATOM 2253 N N . ARG A 1 299 ? -50.963 9.059 9.400 1.00 64.69 299 ARG A N 1
ATOM 2254 C CA . ARG A 1 299 ? -51.496 10.294 10.001 1.00 64.69 299 ARG A CA 1
ATOM 2255 C C . ARG A 1 299 ? -52.075 11.271 8.981 1.00 64.69 299 ARG A C 1
ATOM 2257 O O . ARG A 1 299 ? -52.900 12.084 9.362 1.00 64.69 299 ARG A O 1
ATOM 2264 N N . THR A 1 300 ? -51.671 11.191 7.716 1.00 62.94 300 THR A N 1
ATOM 2265 C CA . THR A 1 300 ? -52.179 12.051 6.632 1.00 62.94 300 THR A CA 1
ATOM 2266 C C . THR A 1 300 ? -53.411 11.493 5.913 1.00 62.94 300 THR A C 1
ATOM 2268 O O . THR A 1 300 ? -53.941 12.157 5.029 1.00 62.94 300 THR A O 1
ATOM 2271 N N . GLN A 1 301 ? -53.869 10.288 6.267 1.00 55.38 301 GLN A N 1
ATOM 2272 C CA . GLN A 1 301 ? -55.090 9.668 5.724 1.00 55.38 301 GLN A CA 1
ATOM 2273 C C . GLN A 1 301 ? -56.292 9.721 6.688 1.00 55.38 301 GLN A C 1
ATOM 2275 O O . GLN A 1 301 ? -57.264 8.992 6.490 1.00 55.38 301 GLN A O 1
ATOM 2280 N N . VAL A 1 302 ? -56.224 10.565 7.720 1.00 47.78 302 VAL A N 1
ATOM 2281 C CA . VAL A 1 302 ? -57.342 10.916 8.613 1.00 47.78 302 VAL A CA 1
ATOM 2282 C C . VAL A 1 302 ? -57.693 12.373 8.369 1.00 47.78 302 VAL A C 1
ATOM 2284 O O . VAL A 1 302 ? -58.903 12.668 8.291 1.00 47.78 302 VAL A O 1
#

Nearest PDB structures (foldseek):
  8rkf-assembly2_B  TM=2.110E-01  e=1.702E-01  Homo sapiens
  7pfp-assembly1_C  TM=3.789E-01  e=9.050E+00  Homo sapiens
  6tql-assembly1_C  TM=3.499E-01  e=7.614E+00  Homo sapiens

Solvent-accessible surface area (backbone atoms only — not comparable to full-atom values): 16550 Å² total; per-residue (Å²): 134,88,82,86,90,80,88,79,82,81,72,84,80,77,75,75,82,68,79,75,77,77,74,77,71,67,58,70,61,54,69,47,44,76,64,39,41,47,74,71,37,66,17,59,91,76,32,79,50,46,44,77,50,58,39,62,70,92,44,77,85,52,91,70,72,80,36,53,62,42,72,66,35,58,73,73,68,31,34,39,16,30,48,53,43,29,40,37,38,41,41,36,67,93,73,30,28,31,38,42,31,46,25,46,44,57,43,98,89,66,49,63,48,24,25,38,44,9,44,70,14,84,75,46,30,60,54,54,53,72,68,36,48,73,70,68,15,46,35,36,46,48,33,13,68,41,23,24,43,30,42,30,36,11,26,69,64,78,86,59,51,41,31,29,36,36,27,42,26,77,52,91,72,67,20,67,81,48,52,45,27,18,32,41,34,58,44,100,86,70,43,83,59,63,74,42,66,15,70,45,60,68,38,70,81,30,46,52,51,70,69,61,74,48,35,81,79,21,22,26,48,36,35,40,33,28,48,46,78,70,40,74,59,43,63,74,45,80,52,98,89,35,63,17,38,51,32,33,39,38,38,41,19,31,49,84,49,26,79,44,40,48,56,30,78,48,76,51,74,50,74,62,50,40,49,45,79,55,71,66,56,55,51,52,52,53,51,50,52,54,53,51,52,56,56,52,58,60,64,75,76,113

pLDDT: mean 86.32, std 16.2, range [39.28, 98.69]

Organism: Isosphaera pallida (strain ATCC 43644 / DSM 9630 / IS1B) (NCBI:txid575540)

Radius of gyration: 24.16 Å; Cα contacts (8 Å, |Δi|>4): 676; chains: 1; bounding box: 98×37×60 Å

Secondary structure (DSSP, 8-state):
-------------SSGGGTT----PPPHHHHH-SSS-HHHHT-TTT-TT-EEEESSTTSTTS----S-B-HHHHHHT---TT--SEEEEEEETTTTEEEEEEE--B-TTS-BS--TT-TT-SS-TTS--HHHHHTT----TTT-TT-EEEEEEESS-SSS-SEEEEE-TT-SSSGGGG-EEEEE---TTS----GGG-EEEE-GGGEEEE----SSSS-SEEEEESSGGGSTT---EEETTEEEEEEEEEEEEE-SS-SSB--EEEEEEEEEEPPBPPHHHHHHHHHHHHHHHHHHHHHTT-